Protein AF-A0A6C0J6X4-F1 (afdb_monomer_lite)

Radius of gyration: 19.69 Å; chains: 1; bounding box: 44×36×67 Å

Foldseek 3Di:
DPDDFQWDDLDPQWIATNLFIWGQDPVRDTDTDFLVCCQVRCVVVAWHADDPVVQVQLDDPVDPFGKTWGQQDDQQQQVVSQVLVQPDDSPDPPCPCRQDSLNLLLLLLVLQDPVCVVVVLVVQQVCVVVVNHQAPDDSVPDDDSVVVSVQSSDDGRRHHDDLSSQVSSCVSPVAAEKEWAAEPPVPDPPRTDTDDHPDADDQAHWYFYWYDYPVGHIIGMFGDPGGDTNGTHHSVSGRPVRRD

Secondary structure (DSSP, 8-state):
--PPPPEEESSSSEEEETTEEEEE-TTS-EEE--TTTHHHHHGGGTEEEPPHHHHHHH-BTTB-SPEEEE----TT-HHHHHHHHHH--TT-TTGGGPPPHHHHHHHHHTT--TTTHHHHHHHHHHHHHHT---SSS-GGG--SHHHHHHHHH--GGGS---HHHHHHHHHHHTEEEEEEEE---TT-TT-EEEPP-SSPPPTTSEEEEEEEETTTEEEEEEEE-SSSEE--B-TTTS-GGG--

Structure (mmCIF, N/CA/C/O backbone):
data_AF-A0A6C0J6X4-F1
#
_entry.id   AF-A0A6C0J6X4-F1
#
loop_
_atom_site.group_PDB
_atom_site.id
_atom_site.type_symbol
_atom_site.label_atom_id
_atom_site.label_alt_id
_atom_site.label_comp_id
_atom_site.label_asym_id
_atom_site.label_entity_id
_atom_site.label_seq_id
_atom_site.pdbx_PDB_ins_code
_atom_site.Cartn_x
_atom_site.Cartn_y
_atom_site.Cartn_z
_atom_site.occupancy
_atom_site.B_iso_or_equiv
_atom_site.auth_seq_id
_atom_site.auth_comp_id
_atom_site.auth_asym_id
_atom_site.auth_atom_id
_atom_site.pdbx_PDB_model_num
ATOM 1 N N . MET A 1 1 ? -7.317 -1.094 -40.164 1.00 36.66 1 MET A N 1
ATOM 2 C CA . MET A 1 1 ? -7.503 -0.236 -38.980 1.00 36.66 1 MET A CA 1
ATOM 3 C C . MET A 1 1 ? -6.246 -0.414 -38.154 1.00 36.66 1 MET A C 1
ATOM 5 O O . MET A 1 1 ? -6.056 -1.490 -37.608 1.00 36.66 1 MET A O 1
ATOM 9 N N . LEU A 1 2 ? -5.315 0.535 -38.249 1.00 35.91 2 LEU A N 1
ATOM 10 C CA . LEU A 1 2 ? -4.118 0.548 -37.411 1.00 35.91 2 LEU A CA 1
ATOM 11 C C . LEU A 1 2 ? -4.610 0.949 -36.020 1.00 35.91 2 LEU A C 1
ATOM 13 O O . LEU A 1 2 ? -5.217 2.006 -35.888 1.00 35.91 2 LEU A O 1
ATOM 17 N N . THR A 1 3 ? -4.484 0.059 -35.043 1.00 46.69 3 THR A N 1
ATOM 18 C CA . THR A 1 3 ? -4.705 0.391 -33.634 1.00 46.69 3 THR A CA 1
ATOM 19 C C . THR A 1 3 ? -3.680 1.457 -33.272 1.00 46.69 3 THR A C 1
ATOM 21 O O . THR A 1 3 ? -2.490 1.204 -33.447 1.00 46.69 3 THR A O 1
ATOM 24 N N . GLU A 1 4 ? -4.120 2.648 -32.869 1.00 57.75 4 GLU A N 1
ATOM 25 C CA . GLU A 1 4 ? -3.216 3.652 -32.305 1.00 57.75 4 GLU A CA 1
ATOM 26 C C . GLU A 1 4 ? -2.469 3.006 -31.133 1.00 57.75 4 GLU A C 1
ATOM 28 O O . GLU A 1 4 ? -3.089 2.377 -30.273 1.00 57.75 4 GLU A O 1
ATOM 33 N N . ASP A 1 5 ? -1.136 3.071 -31.159 1.00 60.00 5 ASP A N 1
ATOM 34 C CA . ASP A 1 5 ? -0.307 2.575 -30.064 1.00 60.00 5 ASP A CA 1
ATOM 35 C C . ASP A 1 5 ? -0.703 3.329 -28.786 1.00 60.00 5 ASP A C 1
ATOM 37 O O . ASP A 1 5 ? -0.732 4.563 -28.779 1.00 60.00 5 ASP A O 1
ATOM 41 N N . SER A 1 6 ? -1.015 2.606 -27.706 1.00 71.38 6 SER A N 1
ATOM 42 C CA . SER A 1 6 ? -1.282 3.251 -26.422 1.00 71.38 6 SER A CA 1
ATOM 43 C C . SER A 1 6 ? 0.022 3.838 -25.886 1.00 71.38 6 SER A C 1
ATOM 45 O O . SER A 1 6 ? 1.054 3.157 -25.815 1.00 71.38 6 SER A O 1
ATOM 47 N N . TYR A 1 7 ? -0.023 5.126 -25.555 1.00 78.88 7 TYR A N 1
ATOM 48 C CA . TYR A 1 7 ? 1.138 5.913 -25.174 1.00 78.88 7 TYR A CA 1
ATOM 49 C C . TYR A 1 7 ? 0.827 6.755 -23.935 1.00 78.88 7 TYR A C 1
ATOM 51 O O . TYR A 1 7 ? -0.137 7.519 -23.935 1.00 78.88 7 TYR A O 1
ATOM 59 N N . PHE A 1 8 ? 1.653 6.635 -22.893 1.00 84.88 8 PHE A N 1
ATOM 60 C CA . PHE A 1 8 ? 1.463 7.334 -21.617 1.00 84.88 8 PHE A CA 1
ATOM 61 C C . PHE A 1 8 ? 2.802 7.808 -21.037 1.00 84.88 8 PHE A C 1
ATOM 63 O O . PHE A 1 8 ? 3.767 7.043 -21.017 1.00 84.88 8 PHE A O 1
ATOM 70 N N . TYR A 1 9 ? 2.869 9.049 -20.546 1.00 88.31 9 TYR A N 1
ATOM 71 C CA . TYR A 1 9 ? 4.033 9.571 -19.819 1.00 88.31 9 TYR A CA 1
ATOM 72 C C . TYR A 1 9 ? 3.876 9.306 -18.318 1.00 88.31 9 TYR A C 1
ATOM 74 O O . TYR A 1 9 ? 2.908 9.760 -17.717 1.00 88.31 9 TYR A O 1
ATOM 82 N N . LEU A 1 10 ? 4.845 8.619 -17.708 1.00 88.06 10 LEU A N 1
ATOM 83 C CA . LEU A 1 10 ? 4.974 8.539 -16.246 1.00 88.06 10 LEU A CA 1
ATOM 84 C C . LEU A 1 10 ? 5.735 9.751 -15.692 1.00 88.06 10 LEU A C 1
ATOM 86 O O . LEU A 1 10 ? 5.363 10.321 -14.673 1.00 88.06 10 LEU A O 1
ATOM 90 N N . THR A 1 11 ? 6.807 10.135 -16.383 1.00 90.12 11 THR A N 1
ATOM 91 C CA . THR A 1 11 ? 7.612 11.342 -16.144 1.00 90.12 11 THR A CA 1
ATOM 92 C C . THR A 1 11 ? 7.949 11.958 -17.506 1.00 90.12 11 THR A C 1
ATOM 94 O O . THR A 1 11 ? 7.674 11.329 -18.532 1.00 90.12 11 THR A O 1
ATOM 97 N N . PRO A 1 12 ? 8.582 13.143 -17.580 1.00 91.81 12 PRO A N 1
ATOM 98 C CA . PRO A 1 12 ? 9.061 13.677 -18.855 1.00 91.81 12 PRO A CA 1
ATOM 99 C C . PRO A 1 12 ? 9.977 12.715 -19.633 1.00 91.81 12 PRO A C 1
ATOM 101 O O . PRO A 1 12 ? 9.960 12.733 -20.864 1.00 91.81 12 PRO A O 1
ATOM 104 N N . ASN A 1 13 ? 10.729 11.849 -18.938 1.00 95.50 13 ASN A N 1
ATOM 105 C CA . ASN A 1 13 ? 11.670 10.920 -19.566 1.00 95.50 13 ASN A CA 1
ATOM 106 C C . ASN A 1 13 ? 11.209 9.458 -19.546 1.00 95.50 13 ASN A C 1
ATOM 108 O O . ASN A 1 13 ? 11.813 8.644 -20.238 1.00 95.50 13 ASN A O 1
ATOM 112 N N . ILE A 1 14 ? 10.173 9.084 -18.792 1.00 94.69 14 ILE A N 1
ATOM 113 C CA . ILE A 1 14 ? 9.700 7.696 -18.701 1.00 94.69 14 ILE A CA 1
ATOM 114 C C . ILE A 1 14 ? 8.324 7.570 -19.336 1.00 94.69 14 ILE A C 1
ATOM 116 O O . ILE A 1 14 ? 7.370 8.239 -18.944 1.00 94.69 14 ILE A O 1
ATOM 120 N N . ILE A 1 15 ? 8.215 6.647 -20.287 1.00 93.81 15 ILE A N 1
ATOM 121 C CA . ILE A 1 15 ? 7.018 6.459 -21.105 1.00 93.81 15 ILE A CA 1
ATOM 122 C C . ILE A 1 15 ? 6.626 4.988 -21.176 1.00 93.81 15 ILE A C 1
ATOM 124 O O . ILE A 1 15 ? 7.481 4.098 -21.159 1.00 93.81 15 ILE A O 1
ATOM 128 N N . ILE A 1 16 ? 5.331 4.735 -21.309 1.00 91.25 16 ILE A N 1
ATOM 129 C CA . ILE A 1 16 ? 4.763 3.420 -21.585 1.00 91.25 16 ILE A CA 1
ATOM 130 C C . ILE A 1 16 ? 4.310 3.410 -23.040 1.00 91.25 16 ILE A C 1
ATOM 132 O O . ILE A 1 16 ? 3.523 4.256 -23.452 1.00 91.25 16 ILE A O 1
ATOM 136 N N . ILE A 1 17 ? 4.810 2.439 -23.806 1.00 90.81 17 ILE A N 1
ATOM 137 C CA . ILE A 1 17 ? 4.396 2.183 -25.189 1.00 90.81 17 ILE A CA 1
ATOM 138 C C . ILE A 1 17 ? 3.945 0.730 -25.265 1.00 90.81 17 ILE A C 1
ATOM 140 O O . ILE A 1 17 ? 4.751 -0.178 -25.019 1.00 90.81 17 ILE A O 1
ATOM 144 N N . ASN A 1 18 ? 2.672 0.501 -25.599 1.00 88.00 18 ASN A N 1
ATOM 145 C CA . ASN A 1 18 ? 2.095 -0.842 -25.732 1.00 88.00 18 ASN A CA 1
ATOM 146 C C . ASN A 1 18 ? 2.401 -1.740 -24.510 1.00 88.00 18 ASN A C 1
ATOM 148 O O . ASN A 1 18 ? 2.887 -2.874 -24.636 1.00 88.00 18 ASN A O 1
ATOM 152 N N . GLY A 1 19 ? 2.201 -1.187 -23.308 1.00 87.75 19 GLY A N 1
ATOM 153 C CA . GLY A 1 19 ? 2.407 -1.877 -22.031 1.00 87.75 19 GLY A CA 1
ATOM 154 C C . GLY A 1 19 ? 3.868 -2.202 -21.695 1.00 87.75 19 GLY A C 1
ATOM 155 O O . GLY A 1 19 ? 4.125 -3.134 -20.935 1.00 87.75 19 GLY A O 1
ATOM 156 N N . SER A 1 20 ? 4.848 -1.514 -22.292 1.00 92.56 20 SER A N 1
ATOM 157 C CA . SER A 1 20 ? 6.276 -1.646 -21.957 1.00 92.56 20 SER A CA 1
ATOM 158 C C . SER A 1 20 ? 6.905 -0.289 -21.660 1.00 92.56 20 SER A C 1
ATOM 160 O O . SER A 1 20 ? 6.644 0.672 -22.376 1.00 92.56 20 SER A O 1
ATOM 162 N N . LEU A 1 21 ? 7.778 -0.234 -20.651 1.00 94.25 21 LEU A N 1
ATOM 163 C CA . LEU A 1 21 ? 8.482 0.990 -20.266 1.00 94.25 21 LEU A CA 1
ATOM 164 C C . LEU A 1 21 ? 9.694 1.305 -21.151 1.00 94.25 21 LEU A C 1
ATOM 166 O O . LEU A 1 21 ? 10.498 0.427 -21.492 1.00 94.25 21 LEU A O 1
ATOM 170 N N . PHE A 1 22 ? 9.858 2.589 -21.448 1.00 96.00 22 PHE A N 1
ATOM 171 C CA . PHE A 1 22 ? 11.006 3.163 -22.137 1.00 96.00 22 PHE A CA 1
ATOM 172 C C . PHE A 1 22 ? 11.468 4.434 -21.422 1.00 96.00 22 PHE A C 1
ATOM 174 O O . PHE A 1 22 ? 10.665 5.166 -20.855 1.00 96.00 22 PHE A O 1
ATOM 181 N N . HIS A 1 23 ? 12.770 4.694 -21.485 1.00 96.94 23 HIS A N 1
ATOM 182 C CA . HIS A 1 23 ? 13.386 5.947 -21.071 1.00 96.94 23 HIS A CA 1
ATOM 183 C C . HIS A 1 23 ? 13.772 6.761 -22.315 1.00 96.94 23 HIS A C 1
ATOM 185 O O . HIS A 1 23 ? 14.413 6.225 -23.223 1.00 96.94 23 HIS A O 1
ATOM 191 N N . ILE A 1 24 ? 13.455 8.051 -22.344 1.00 95.88 24 ILE A N 1
ATOM 192 C CA . ILE A 1 24 ? 13.880 9.024 -23.354 1.00 95.88 24 ILE A CA 1
ATOM 193 C C . ILE A 1 24 ? 15.152 9.700 -22.848 1.00 95.88 24 ILE A C 1
ATOM 195 O O . ILE A 1 24 ? 15.147 10.325 -21.798 1.00 95.88 24 ILE A O 1
ATOM 199 N N . ASN A 1 25 ? 16.274 9.512 -23.540 1.00 92.44 25 ASN A N 1
ATOM 200 C CA . ASN A 1 25 ? 17.517 10.193 -23.165 1.00 92.44 25 ASN A CA 1
ATOM 201 C C . ASN A 1 25 ? 17.595 11.622 -23.731 1.00 92.44 25 ASN A C 1
ATOM 203 O O . ASN A 1 25 ? 16.776 12.007 -24.559 1.00 92.44 25 ASN A O 1
ATOM 207 N N . ASP A 1 26 ? 18.649 12.357 -23.374 1.00 90.25 26 ASP A N 1
ATOM 208 C CA . ASP A 1 26 ? 18.890 13.742 -23.823 1.00 90.25 26 ASP A CA 1
ATOM 209 C C . ASP A 1 26 ? 18.932 13.930 -25.353 1.00 90.25 26 ASP A C 1
ATOM 211 O O . ASP A 1 26 ? 18.797 15.043 -25.847 1.00 90.25 26 ASP A O 1
ATOM 215 N N . ASN A 1 27 ? 19.132 12.849 -26.117 1.00 92.69 27 ASN A N 1
ATOM 216 C CA . ASN A 1 27 ? 19.121 12.859 -27.584 1.00 92.69 27 ASN A CA 1
ATOM 217 C C . ASN A 1 27 ? 17.774 12.378 -28.162 1.00 92.69 27 ASN A C 1
ATOM 219 O O . ASN A 1 27 ? 17.741 11.890 -29.292 1.00 92.69 27 ASN A O 1
ATOM 223 N N . GLU A 1 28 ? 16.701 12.405 -27.365 1.00 89.88 28 GLU A N 1
ATOM 224 C CA . GLU A 1 28 ? 15.346 11.936 -27.699 1.00 89.88 28 GLU A CA 1
ATOM 225 C C . GLU A 1 28 ? 15.266 10.451 -28.104 1.00 89.88 28 GLU A C 1
ATOM 227 O O . GLU A 1 28 ? 14.278 9.973 -28.667 1.00 89.88 28 GLU A O 1
ATOM 232 N N . LYS A 1 29 ? 16.306 9.664 -27.802 1.00 93.81 29 LYS A N 1
ATOM 233 C CA . LYS A 1 29 ? 16.337 8.239 -28.125 1.00 93.81 29 LYS A CA 1
ATOM 234 C C . LYS A 1 29 ? 15.617 7.440 -27.048 1.00 93.81 29 LYS A C 1
ATOM 236 O O . LYS A 1 29 ? 15.975 7.495 -25.873 1.00 93.81 29 LYS A O 1
ATOM 241 N N . GLN A 1 30 ? 14.695 6.592 -27.493 1.00 95.44 30 GLN A N 1
ATOM 242 C CA . GLN A 1 30 ? 14.000 5.626 -26.649 1.00 95.44 30 GLN A CA 1
ATOM 243 C C . GLN A 1 30 ? 14.909 4.437 -26.299 1.00 95.44 30 GLN A C 1
ATOM 245 O O . GLN A 1 30 ? 15.445 3.742 -27.170 1.00 95.44 30 GLN A O 1
ATOM 250 N N . ILE A 1 31 ? 15.065 4.182 -25.003 1.00 96.62 31 ILE A N 1
ATOM 251 C CA . ILE A 1 31 ? 15.790 3.046 -24.437 1.00 96.62 31 ILE A CA 1
ATOM 252 C C . ILE A 1 31 ? 14.775 2.162 -23.724 1.00 96.62 31 ILE A C 1
ATOM 254 O O . ILE A 1 31 ? 14.173 2.578 -22.740 1.00 96.62 31 ILE A O 1
ATOM 258 N N . LYS A 1 32 ? 14.600 0.924 -24.191 1.00 96.81 32 LYS A N 1
ATOM 259 C CA . LYS A 1 32 ? 13.699 -0.021 -23.526 1.00 96.81 32 LYS A CA 1
ATOM 260 C C . LYS A 1 32 ? 14.195 -0.338 -22.114 1.00 96.81 32 LYS A C 1
ATOM 262 O O . LYS A 1 32 ? 15.360 -0.714 -21.925 1.00 96.81 32 LYS A O 1
ATOM 267 N N . ILE A 1 33 ? 13.291 -0.237 -21.145 1.00 96.50 33 ILE A N 1
ATOM 268 C CA . ILE A 1 33 ? 13.540 -0.651 -19.770 1.00 96.50 33 ILE A CA 1
ATOM 269 C C . ILE A 1 33 ? 13.338 -2.172 -19.672 1.00 96.50 33 ILE A C 1
ATOM 271 O O . ILE A 1 33 ? 12.405 -2.753 -20.222 1.00 96.50 33 ILE A O 1
ATOM 275 N N . THR A 1 34 ? 14.286 -2.839 -19.027 1.00 95.44 34 THR A N 1
ATOM 276 C CA . THR A 1 34 ? 14.456 -4.293 -18.957 1.00 95.44 34 THR A CA 1
ATOM 277 C C . THR A 1 34 ? 14.816 -4.706 -17.532 1.00 95.44 34 THR A C 1
ATOM 279 O O . THR A 1 34 ? 15.195 -3.879 -16.707 1.00 95.44 34 THR A O 1
ATOM 282 N N . LEU A 1 35 ? 14.788 -6.012 -17.256 1.00 93.38 35 LEU A N 1
ATOM 283 C CA . LEU A 1 35 ? 15.180 -6.574 -15.956 1.00 93.38 35 LEU A CA 1
ATOM 284 C C . LEU A 1 35 ? 16.584 -6.149 -15.485 1.00 93.38 35 LEU A C 1
ATOM 286 O O . LEU A 1 35 ? 16.820 -6.105 -14.285 1.00 93.38 35 LEU A O 1
ATOM 290 N N . ASN A 1 36 ? 17.495 -5.812 -16.403 1.00 93.12 36 ASN A N 1
ATOM 291 C CA . ASN A 1 36 ? 18.886 -5.485 -16.072 1.00 93.12 36 ASN A CA 1
ATOM 292 C C . ASN A 1 36 ? 19.142 -3.987 -15.856 1.00 93.12 36 ASN A C 1
ATOM 294 O O . ASN A 1 36 ? 20.235 -3.621 -15.438 1.00 93.12 36 ASN A O 1
ATOM 298 N N . ASN A 1 37 ? 18.201 -3.113 -16.222 1.00 94.62 37 ASN A N 1
ATOM 299 C CA . ASN A 1 37 ? 18.421 -1.663 -16.195 1.00 94.62 37 ASN A CA 1
ATOM 300 C C . ASN A 1 37 ? 17.258 -0.867 -15.588 1.00 94.62 37 ASN A C 1
ATOM 302 O O . ASN A 1 37 ? 17.336 0.358 -15.572 1.00 94.62 37 ASN A O 1
ATOM 306 N N . TRP A 1 38 ? 16.201 -1.529 -15.101 1.00 95.31 38 TRP A N 1
ATOM 307 C CA . TRP A 1 38 ? 15.036 -0.841 -14.544 1.00 95.31 38 TRP A CA 1
ATOM 308 C C . TRP A 1 38 ? 15.403 0.063 -13.375 1.00 95.31 38 TRP A C 1
ATOM 310 O O . TRP A 1 38 ? 14.962 1.200 -13.370 1.00 95.31 38 TRP A O 1
ATOM 320 N N . GLN A 1 39 ? 16.278 -0.379 -12.470 1.00 93.38 39 GLN A N 1
ATOM 321 C CA . GLN A 1 39 ? 16.703 0.411 -11.308 1.00 93.38 39 GLN A CA 1
ATOM 322 C C . GLN A 1 39 ? 17.301 1.752 -11.730 1.00 93.38 39 GLN A C 1
ATOM 324 O O . GLN A 1 39 ? 16.908 2.796 -11.232 1.00 93.38 39 GLN A O 1
ATOM 329 N N . LYS A 1 40 ? 18.194 1.729 -12.728 1.00 94.44 40 LYS A N 1
ATOM 330 C CA . LYS A 1 40 ? 18.848 2.935 -13.244 1.00 94.44 40 LYS A CA 1
ATOM 331 C C . LYS A 1 40 ? 17.841 3.983 -13.719 1.00 94.44 40 LYS A C 1
ATOM 333 O O . LYS A 1 40 ? 18.075 5.167 -13.526 1.00 94.44 40 LYS A O 1
ATOM 338 N N . TYR A 1 41 ? 16.794 3.553 -14.419 1.00 96.00 41 TYR A N 1
ATOM 339 C CA . TYR A 1 41 ? 15.881 4.473 -15.094 1.00 96.00 41 TYR A CA 1
ATOM 340 C C . TYR A 1 41 ? 14.640 4.791 -14.263 1.00 96.00 41 TYR A C 1
ATOM 342 O O . TYR A 1 41 ? 14.208 5.931 -14.250 1.00 96.00 41 TYR A O 1
ATOM 350 N N . LEU A 1 42 ? 14.086 3.817 -13.539 1.00 95.62 42 LEU A N 1
ATOM 351 C CA . LEU A 1 42 ? 12.899 4.006 -12.704 1.00 95.62 42 LEU A CA 1
ATOM 352 C C . LEU A 1 42 ? 13.203 4.678 -11.362 1.00 95.62 42 LEU A C 1
ATOM 354 O O . LEU A 1 42 ? 12.265 5.086 -10.687 1.00 95.62 42 LEU A O 1
ATOM 358 N N . ASN A 1 43 ? 14.476 4.863 -11.005 1.00 94.56 43 ASN A N 1
ATOM 359 C CA . ASN A 1 43 ? 14.844 5.733 -9.892 1.00 94.56 43 ASN A CA 1
ATOM 360 C C . ASN A 1 43 ? 14.393 7.186 -10.103 1.00 94.56 43 ASN A C 1
ATOM 362 O O . ASN A 1 43 ? 14.005 7.831 -9.141 1.00 94.56 43 ASN A O 1
ATOM 366 N N . GLU A 1 44 ? 14.312 7.667 -11.351 1.00 93.06 44 GLU A N 1
ATOM 367 C CA . GLU A 1 44 ? 13.716 8.981 -11.648 1.00 93.06 44 GLU A CA 1
ATOM 368 C C . GLU A 1 44 ? 12.228 9.049 -11.255 1.00 93.06 44 GLU A C 1
ATOM 370 O O . GLU A 1 44 ? 11.748 10.099 -10.844 1.00 93.06 44 GLU A O 1
ATOM 375 N N . TYR A 1 45 ? 11.505 7.927 -11.339 1.00 93.12 45 TYR A N 1
ATOM 376 C CA . TYR A 1 45 ? 10.120 7.828 -10.866 1.00 93.12 45 TYR A CA 1
ATOM 377 C C . TYR A 1 45 ? 10.023 7.680 -9.335 1.00 93.12 45 TYR A C 1
ATOM 379 O O . TYR A 1 45 ? 8.933 7.778 -8.788 1.00 93.12 45 TYR A O 1
ATOM 387 N N . GLY A 1 46 ? 11.138 7.424 -8.643 1.00 94.44 46 GLY A N 1
ATOM 388 C CA . GLY A 1 46 ? 11.187 7.201 -7.194 1.00 94.44 46 GLY A CA 1
ATOM 389 C C . GLY A 1 46 ? 11.352 5.739 -6.769 1.00 94.44 46 GLY A C 1
ATOM 390 O O . GLY A 1 46 ? 11.271 5.442 -5.581 1.00 94.44 46 GLY A O 1
ATOM 391 N N . TRP A 1 47 ? 11.575 4.807 -7.705 1.00 96.12 47 TRP A N 1
ATOM 392 C CA . TRP A 1 47 ? 11.866 3.420 -7.335 1.00 96.12 47 TRP A CA 1
ATOM 393 C C . TRP A 1 47 ? 13.312 3.242 -6.859 1.00 96.12 47 TRP A C 1
ATOM 395 O O . TRP A 1 47 ? 14.264 3.628 -7.542 1.00 96.12 47 TRP A O 1
ATOM 405 N N . GLU A 1 48 ? 13.486 2.548 -5.743 1.00 94.94 48 GLU A N 1
ATOM 406 C CA . GLU A 1 48 ? 14.785 2.245 -5.141 1.00 94.94 48 GLU A CA 1
ATOM 407 C C . GLU A 1 48 ? 14.938 0.747 -4.846 1.00 94.94 48 GLU A C 1
ATOM 409 O O . GLU A 1 48 ? 13.977 -0.028 -4.905 1.00 94.94 48 GLU A O 1
ATOM 414 N N . ASP A 1 49 ? 16.171 0.318 -4.569 1.00 91.81 49 ASP A N 1
ATOM 415 C CA . ASP A 1 49 ? 16.436 -1.035 -4.078 1.00 91.81 49 ASP A CA 1
ATOM 416 C C . ASP A 1 49 ? 15.840 -1.208 -2.675 1.00 91.81 49 ASP A C 1
ATOM 418 O O . ASP A 1 49 ? 15.994 -0.356 -1.804 1.00 91.81 49 ASP A O 1
ATOM 422 N N . ILE A 1 50 ? 15.190 -2.347 -2.447 1.00 92.44 50 ILE A N 1
ATOM 423 C CA . ILE A 1 50 ? 14.802 -2.765 -1.099 1.00 92.44 50 ILE A CA 1
ATOM 424 C C . ILE A 1 50 ? 16.008 -3.377 -0.369 1.00 92.44 50 ILE A C 1
ATOM 426 O O . ILE A 1 50 ? 16.906 -3.929 -1.009 1.00 92.44 50 ILE A O 1
ATOM 430 N N . ASP A 1 51 ? 16.004 -3.339 0.967 1.00 91.12 51 ASP A N 1
ATOM 431 C CA . ASP A 1 51 ? 17.027 -3.994 1.792 1.00 91.12 51 ASP A CA 1
ATOM 432 C C . ASP A 1 51 ? 17.247 -5.468 1.398 1.00 91.12 51 ASP A C 1
ATOM 434 O O . ASP A 1 51 ? 16.296 -6.217 1.144 1.00 91.12 51 ASP A O 1
ATOM 438 N N . GLU A 1 52 ? 18.510 -5.903 1.391 1.00 89.56 52 GLU A N 1
ATOM 439 C CA . GLU A 1 52 ? 18.932 -7.248 0.978 1.00 89.56 52 GLU A CA 1
ATOM 440 C C . GLU A 1 52 ? 18.211 -8.352 1.780 1.00 89.56 52 GLU A C 1
ATOM 442 O O . GLU A 1 52 ? 17.843 -9.396 1.235 1.00 89.56 52 GLU A O 1
ATOM 447 N N . THR A 1 53 ? 17.934 -8.123 3.065 1.00 90.06 53 THR A N 1
ATOM 448 C CA . THR A 1 53 ? 17.216 -9.067 3.932 1.00 90.06 53 THR A CA 1
ATOM 449 C C . THR A 1 53 ? 15.777 -9.256 3.468 1.00 90.06 53 THR A C 1
ATOM 451 O O . THR A 1 53 ? 15.286 -10.390 3.394 1.00 90.06 53 THR A O 1
ATOM 454 N N . TRP A 1 54 ? 15.089 -8.165 3.126 1.00 92.00 54 TRP A N 1
ATOM 455 C CA . TRP A 1 54 ? 13.747 -8.245 2.557 1.00 92.00 54 TRP A CA 1
ATOM 456 C C . TRP A 1 54 ? 13.766 -8.827 1.153 1.00 92.00 54 TRP A C 1
ATOM 458 O O . TRP A 1 54 ? 12.944 -9.695 0.848 1.00 92.00 54 TRP A O 1
ATOM 468 N N . GLN A 1 55 ? 14.745 -8.439 0.339 1.00 92.44 55 GLN A N 1
ATOM 469 C CA . GLN A 1 55 ? 14.962 -8.988 -0.992 1.00 92.44 55 GLN A CA 1
ATOM 470 C C . GLN A 1 55 ? 15.076 -10.519 -0.942 1.00 92.44 55 GLN A C 1
ATOM 472 O O . GLN A 1 55 ? 14.397 -11.205 -1.705 1.00 92.44 55 GLN A O 1
ATOM 477 N N . LEU A 1 56 ? 15.854 -11.077 -0.008 1.00 89.62 56 LEU A N 1
ATOM 478 C CA . LEU A 1 56 ? 16.006 -12.525 0.173 1.00 89.62 56 LEU A CA 1
ATOM 479 C C . LEU A 1 56 ? 14.714 -13.227 0.613 1.00 89.62 56 LEU A C 1
ATOM 481 O O . LEU A 1 56 ? 14.476 -14.358 0.194 1.00 89.62 56 LEU A O 1
ATOM 485 N N . LYS A 1 57 ? 13.876 -12.583 1.437 1.00 89.81 57 LYS A N 1
ATOM 486 C CA . LYS A 1 57 ? 12.581 -13.143 1.874 1.00 89.81 57 LYS A CA 1
ATOM 487 C C . LYS A 1 57 ? 11.510 -13.066 0.778 1.00 89.81 57 LYS A C 1
ATOM 489 O O . LYS A 1 57 ? 10.663 -13.956 0.690 1.00 89.81 57 LYS A O 1
ATOM 494 N N . LEU A 1 58 ? 11.530 -12.005 -0.033 1.00 90.94 58 LEU A N 1
ATOM 495 C CA . LEU A 1 58 ? 10.600 -11.767 -1.144 1.00 90.94 58 LEU A CA 1
ATOM 496 C C . LEU A 1 58 ? 10.918 -12.623 -2.375 1.00 90.94 58 LEU A C 1
ATOM 498 O O . LEU A 1 58 ? 10.011 -13.008 -3.122 1.00 90.94 58 LEU A O 1
ATOM 502 N N . LEU A 1 59 ? 12.197 -12.935 -2.588 1.00 87.88 59 LEU A N 1
ATOM 503 C CA . LEU A 1 59 ? 12.618 -13.928 -3.566 1.00 87.88 59 LEU A CA 1
ATOM 504 C C . LEU A 1 59 ? 12.212 -15.325 -3.076 1.00 87.88 59 LEU A C 1
ATOM 506 O O . LEU A 1 59 ? 12.571 -15.769 -1.992 1.00 87.88 59 LEU A O 1
ATOM 510 N N . ASP A 1 60 ? 11.484 -16.055 -3.912 1.00 72.56 60 ASP A N 1
ATOM 511 C CA . ASP A 1 60 ? 11.218 -17.484 -3.727 1.00 72.56 60 ASP A CA 1
ATOM 512 C C . ASP A 1 60 ? 11.591 -18.191 -5.036 1.00 72.56 60 ASP A C 1
ATOM 514 O O . ASP A 1 60 ? 11.720 -17.579 -6.096 1.00 72.56 60 ASP A O 1
ATOM 518 N N . SER A 1 61 ? 11.702 -19.511 -4.991 1.00 62.72 61 SER A N 1
ATOM 519 C CA . SER A 1 61 ? 11.857 -20.433 -6.119 1.00 62.72 61 SER A CA 1
ATOM 520 C C . SER A 1 61 ? 11.027 -20.092 -7.369 1.00 62.72 61 SER A C 1
ATOM 522 O O . SER A 1 61 ? 11.433 -20.447 -8.477 1.00 62.72 61 SER A O 1
ATOM 524 N N . LYS A 1 62 ? 9.888 -19.402 -7.212 1.00 65.56 62 LYS A N 1
ATOM 525 C CA . LYS A 1 62 ? 8.983 -18.994 -8.298 1.00 65.56 62 LYS A CA 1
ATOM 526 C C . LYS A 1 62 ? 9.206 -17.579 -8.838 1.00 65.56 62 LYS A C 1
ATOM 528 O O . LYS A 1 62 ? 8.885 -17.356 -10.002 1.00 65.56 62 LYS A O 1
ATOM 533 N N . ASN A 1 63 ? 9.722 -16.642 -8.040 1.00 68.69 63 ASN A N 1
ATOM 534 C CA . ASN A 1 63 ? 9.952 -15.260 -8.467 1.00 68.69 63 ASN A CA 1
ATOM 535 C C . ASN A 1 63 ? 11.423 -14.891 -8.269 1.00 68.69 63 ASN A C 1
ATOM 537 O O . ASN A 1 63 ? 11.902 -14.789 -7.144 1.00 68.69 63 ASN A O 1
ATOM 541 N N . LYS A 1 64 ? 12.121 -14.700 -9.391 1.00 77.62 64 LYS A N 1
ATOM 542 C CA . LYS A 1 64 ? 13.538 -14.318 -9.429 1.00 77.62 64 LYS A CA 1
ATOM 543 C C . LYS A 1 64 ? 13.746 -12.836 -9.734 1.00 77.62 64 LYS A C 1
ATOM 545 O O . LYS A 1 64 ? 14.890 -12.403 -9.843 1.00 77.62 64 LYS A O 1
ATOM 550 N N . ASN A 1 65 ? 12.668 -12.079 -9.930 1.00 85.12 65 ASN A N 1
ATOM 551 C CA . ASN A 1 65 ? 12.775 -10.659 -10.216 1.00 85.12 65 ASN A CA 1
ATOM 552 C C . ASN A 1 65 ? 13.110 -9.915 -8.927 1.00 85.12 65 ASN A C 1
ATOM 554 O O . ASN A 1 65 ? 12.527 -10.188 -7.876 1.00 85.12 65 ASN A O 1
ATOM 558 N N . ARG A 1 66 ? 14.056 -8.978 -9.021 1.00 88.94 66 ARG A N 1
ATOM 559 C CA . ARG A 1 66 ? 14.391 -8.099 -7.902 1.00 88.94 66 ARG A CA 1
ATOM 560 C C . ARG A 1 66 ? 13.203 -7.195 -7.584 1.00 88.94 66 ARG A C 1
ATOM 562 O O . ARG A 1 66 ? 12.504 -6.754 -8.500 1.00 88.94 66 ARG A O 1
ATOM 569 N N . TYR A 1 67 ? 12.986 -6.975 -6.296 1.00 94.44 67 TYR A N 1
ATOM 570 C CA . TYR A 1 67 ? 11.959 -6.078 -5.800 1.00 94.44 67 TYR A CA 1
ATOM 571 C C . TYR A 1 67 ? 12.575 -4.692 -5.608 1.00 94.44 67 TYR A C 1
ATOM 573 O O . TYR A 1 67 ? 13.795 -4.544 -5.530 1.00 94.44 67 TYR A O 1
ATOM 581 N N . GLY A 1 68 ? 11.719 -3.686 -5.575 1.00 95.62 68 GLY A N 1
ATOM 582 C CA . GLY A 1 68 ? 12.060 -2.332 -5.188 1.00 95.62 68 GLY A CA 1
ATOM 583 C C . GLY A 1 68 ? 11.010 -1.765 -4.247 1.00 95.62 68 GLY A C 1
ATOM 584 O O . GLY A 1 68 ? 9.934 -2.352 -4.074 1.00 95.62 68 GLY A O 1
ATOM 585 N N . ILE A 1 69 ? 11.349 -0.622 -3.672 1.00 96.44 69 ILE A N 1
ATOM 586 C CA . ILE A 1 69 ? 10.454 0.231 -2.892 1.00 96.44 69 ILE A CA 1
ATOM 587 C C . ILE A 1 69 ? 10.188 1.517 -3.670 1.00 96.44 69 ILE A C 1
ATOM 589 O O . ILE A 1 69 ? 11.062 1.981 -4.400 1.00 96.44 69 ILE A O 1
ATOM 593 N N . LEU A 1 70 ? 8.984 2.061 -3.550 1.00 96.25 70 LEU A N 1
ATOM 594 C CA . LEU A 1 70 ? 8.587 3.325 -4.156 1.00 96.25 70 LEU A CA 1
ATOM 595 C C . LEU A 1 70 ? 8.125 4.288 -3.073 1.00 96.25 70 LEU A C 1
ATOM 597 O O . LEU A 1 70 ? 7.190 3.994 -2.320 1.00 96.25 70 LEU A O 1
ATOM 601 N N . GLU A 1 71 ? 8.756 5.454 -3.061 1.00 92.62 71 GLU A N 1
ATOM 602 C CA . GLU A 1 71 ? 8.325 6.598 -2.275 1.00 92.62 71 GLU A CA 1
ATOM 603 C C . GLU A 1 71 ? 7.083 7.225 -2.916 1.00 92.62 71 GLU A C 1
ATOM 605 O O . GLU A 1 71 ? 7.149 7.755 -4.024 1.00 92.62 71 GLU A O 1
ATOM 610 N N . CYS A 1 72 ? 5.934 7.122 -2.244 1.00 90.06 72 CYS A N 1
ATOM 611 C CA . CYS A 1 72 ? 4.650 7.555 -2.808 1.00 90.06 72 CYS A CA 1
ATOM 612 C C . CYS A 1 72 ? 4.199 8.935 -2.299 1.00 90.06 72 CYS A C 1
ATOM 614 O O . CYS A 1 72 ? 3.155 9.420 -2.727 1.00 90.06 72 CYS A O 1
ATOM 616 N N . GLY A 1 73 ? 4.971 9.574 -1.414 1.00 85.44 73 GLY A N 1
ATOM 617 C CA . GLY A 1 73 ? 4.630 10.851 -0.787 1.00 85.44 73 GLY A CA 1
ATOM 618 C C . GLY A 1 73 ? 4.582 10.751 0.738 1.00 85.44 73 GLY A C 1
ATOM 619 O O . GLY A 1 73 ? 4.580 9.660 1.302 1.00 85.44 73 GLY A O 1
ATOM 620 N N . GLY A 1 74 ? 4.533 11.906 1.405 1.00 82.06 74 GLY A N 1
ATOM 621 C CA . GLY A 1 74 ? 4.595 12.022 2.865 1.00 82.06 74 GLY A CA 1
ATOM 622 C C . GLY A 1 74 ? 3.410 12.780 3.464 1.00 82.06 74 GLY A C 1
ATOM 623 O O . GLY A 1 74 ? 2.300 12.711 2.946 1.00 82.06 74 GLY A O 1
ATOM 624 N N . GLU A 1 75 ? 3.674 13.503 4.557 1.00 84.25 75 GLU A N 1
ATOM 625 C CA . GLU A 1 75 ? 2.719 14.420 5.208 1.00 84.25 75 GLU A CA 1
ATOM 626 C C . GLU A 1 75 ? 1.479 13.710 5.783 1.00 84.25 75 GLU A C 1
ATOM 628 O O . GLU A 1 75 ? 0.362 14.184 5.647 1.00 84.25 75 GLU A O 1
ATOM 633 N N . GLY A 1 76 ? 1.650 12.530 6.387 1.00 85.25 76 GLY A N 1
ATOM 634 C CA . GLY A 1 76 ? 0.557 11.786 7.036 1.00 85.25 76 GLY A CA 1
ATOM 635 C C . GLY A 1 76 ? -0.350 10.980 6.092 1.00 85.25 76 GLY A C 1
ATOM 636 O O . GLY A 1 76 ? -1.160 10.174 6.553 1.00 85.25 76 GLY A O 1
ATOM 637 N N . ASP A 1 77 ? -0.177 11.118 4.773 1.00 92.69 77 ASP A N 1
ATOM 638 C CA . ASP A 1 77 ? -0.973 10.430 3.744 1.00 92.69 77 ASP A CA 1
ATOM 639 C C . ASP A 1 77 ? -0.248 9.252 3.062 1.00 92.69 77 ASP A C 1
ATOM 641 O O . ASP A 1 77 ? -0.815 8.599 2.180 1.00 92.69 77 ASP A O 1
ATOM 645 N N . CYS A 1 78 ? 0.982 8.928 3.476 1.00 94.38 78 CYS A N 1
ATOM 646 C CA . CYS A 1 78 ? 1.851 7.937 2.820 1.00 94.38 78 CYS A CA 1
ATOM 647 C C . CYS A 1 78 ? 1.187 6.561 2.610 1.00 94.38 78 CYS A C 1
ATOM 649 O O . CYS A 1 78 ? 1.329 5.967 1.537 1.00 94.38 78 CYS A O 1
ATOM 651 N N . LEU A 1 79 ? 0.387 6.079 3.573 1.00 95.69 79 LEU A N 1
ATOM 652 C CA . LEU A 1 79 ? -0.396 4.843 3.424 1.00 95.69 79 LEU A CA 1
ATOM 653 C C . LEU A 1 79 ? -1.363 4.929 2.234 1.00 95.69 79 LEU A C 1
ATOM 655 O O . LEU A 1 79 ? -1.402 4.029 1.395 1.00 95.69 79 LEU A O 1
ATOM 659 N N . PHE A 1 80 ? -2.142 6.008 2.152 1.00 95.56 80 PHE A N 1
ATOM 660 C CA . PHE A 1 80 ? -3.153 6.199 1.114 1.00 95.56 80 PHE A CA 1
ATOM 661 C C . PHE A 1 80 ? -2.506 6.349 -0.260 1.00 95.56 80 PHE A C 1
ATOM 663 O O . PHE A 1 80 ? -2.952 5.703 -1.211 1.00 95.56 80 PHE A O 1
ATOM 670 N N . PHE A 1 81 ? -1.412 7.109 -0.353 1.00 95.06 81 PHE A N 1
ATOM 671 C CA . PHE A 1 81 ? -0.648 7.227 -1.592 1.00 95.06 81 PHE A CA 1
ATOM 672 C C . PHE A 1 81 ? -0.108 5.878 -2.072 1.00 95.06 81 PHE A C 1
ATOM 674 O O . PHE A 1 81 ? -0.256 5.561 -3.252 1.00 95.06 81 PHE A O 1
ATOM 681 N N . CYS A 1 82 ? 0.434 5.042 -1.179 1.00 96.44 82 CYS A N 1
ATOM 682 C CA . CYS A 1 82 ? 0.901 3.704 -1.550 1.00 96.44 82 CYS A CA 1
ATOM 683 C C . CYS A 1 82 ? -0.225 2.828 -2.118 1.00 96.44 82 CYS A C 1
ATOM 685 O O . CYS A 1 82 ? -0.016 2.108 -3.095 1.00 96.44 82 CYS A O 1
ATOM 687 N N . ILE A 1 83 ? -1.422 2.876 -1.523 1.00 96.56 83 ILE A N 1
ATOM 688 C CA . ILE A 1 83 ? -2.572 2.099 -2.003 1.00 96.56 83 ILE A CA 1
ATOM 689 C C . ILE A 1 83 ? -3.069 2.618 -3.354 1.00 96.56 83 ILE A C 1
ATOM 691 O O . ILE A 1 83 ? -3.304 1.814 -4.257 1.00 96.56 83 ILE A O 1
ATOM 695 N N . ILE A 1 84 ? -3.186 3.938 -3.518 1.00 94.06 84 ILE A N 1
ATOM 696 C CA . ILE A 1 84 ? -3.564 4.562 -4.793 1.00 94.06 84 ILE A CA 1
ATOM 697 C C . ILE A 1 84 ? -2.576 4.151 -5.883 1.00 94.06 84 ILE A C 1
ATOM 699 O O . ILE A 1 84 ? -2.982 3.625 -6.918 1.00 94.06 84 ILE A O 1
ATOM 703 N N . GLU A 1 85 ? -1.280 4.315 -5.626 1.00 93.62 85 GLU A N 1
ATOM 704 C CA . GLU A 1 85 ? -0.212 3.982 -6.565 1.00 93.62 85 GLU A CA 1
ATOM 705 C C . GLU A 1 85 ? -0.209 2.492 -6.932 1.00 93.62 85 GLU A C 1
ATOM 707 O O . GLU A 1 85 ? -0.051 2.132 -8.099 1.00 93.62 85 GLU A O 1
ATOM 712 N N . ALA A 1 86 ? -0.462 1.605 -5.966 1.00 95.19 86 ALA A N 1
ATOM 713 C CA . ALA A 1 86 ? -0.557 0.173 -6.222 1.00 95.19 86 ALA A CA 1
ATOM 714 C C . ALA A 1 86 ? -1.739 -0.203 -7.129 1.00 95.19 86 ALA A C 1
ATOM 716 O O . ALA A 1 86 ? -1.649 -1.176 -7.886 1.00 95.19 86 ALA A O 1
ATOM 717 N N . LEU A 1 87 ? -2.849 0.532 -7.034 1.00 91.12 87 LEU A N 1
ATOM 718 C CA . LEU A 1 87 ? -4.078 0.244 -7.767 1.00 91.12 87 LEU A CA 1
ATOM 719 C C . LEU A 1 87 ? -4.142 0.900 -9.146 1.00 91.12 87 LEU A C 1
ATOM 721 O O . LEU A 1 87 ? -4.916 0.409 -9.968 1.00 91.12 87 LEU A O 1
ATOM 725 N N . LYS A 1 88 ? -3.311 1.912 -9.431 1.00 86.69 88 LYS A N 1
ATOM 726 C CA . LYS A 1 88 ? -3.217 2.541 -10.758 1.00 86.69 88 LYS A CA 1
ATOM 727 C C . LYS A 1 88 ? -3.094 1.489 -11.869 1.00 86.69 88 LYS A C 1
ATOM 729 O O . LYS A 1 88 ? -2.283 0.562 -11.795 1.00 86.69 88 LYS A O 1
ATOM 734 N N . GLU A 1 89 ? -3.910 1.641 -12.908 1.00 76.69 89 GLU A N 1
ATOM 735 C CA . GLU A 1 89 ? -3.847 0.846 -14.138 1.00 76.69 89 GLU A CA 1
ATOM 736 C C . GLU A 1 89 ? -3.355 1.747 -15.267 1.00 76.69 89 GLU A C 1
ATOM 738 O O . GLU A 1 89 ? -3.969 2.766 -15.536 1.00 76.69 89 GLU A O 1
ATOM 743 N N . PHE A 1 90 ? -2.262 1.403 -15.948 1.00 66.31 90 PHE A N 1
ATOM 744 C CA . PHE A 1 90 ? -1.676 2.264 -16.991 1.00 66.31 90 PHE A CA 1
ATOM 745 C C . PHE A 1 90 ? -2.193 1.978 -18.412 1.00 66.31 90 PHE A C 1
ATOM 747 O O . PHE A 1 90 ? -1.711 2.579 -19.370 1.00 66.31 90 PHE A O 1
ATOM 754 N N . ASP A 1 91 ? -3.144 1.052 -18.555 1.00 53.25 91 ASP A N 1
ATOM 755 C CA . ASP A 1 91 ? -3.631 0.561 -19.852 1.00 53.25 91 ASP A CA 1
ATOM 756 C C . ASP A 1 91 ? -4.938 1.235 -20.323 1.00 53.25 91 ASP A C 1
ATOM 758 O O . ASP A 1 91 ? -5.384 0.976 -21.442 1.00 53.25 91 ASP A O 1
ATOM 762 N N . GLU A 1 92 ? -5.545 2.122 -19.525 1.00 51.59 92 GLU A N 1
ATOM 763 C CA . GLU A 1 92 ? -6.793 2.809 -19.882 1.00 51.59 92 GLU A CA 1
ATOM 764 C C . GLU A 1 92 ? -6.527 4.289 -20.206 1.00 51.59 92 GLU A C 1
ATOM 766 O O . GLU A 1 92 ? -6.083 5.063 -19.359 1.00 51.59 92 GLU A O 1
ATOM 771 N N . LEU A 1 93 ? -6.807 4.685 -21.457 1.00 41.81 93 LEU A N 1
ATOM 772 C CA . LEU A 1 93 ? -6.687 6.062 -21.975 1.00 41.81 93 LEU A CA 1
ATOM 773 C C . LEU A 1 93 ? -7.536 7.102 -21.204 1.00 41.81 93 LEU A C 1
ATOM 775 O O . LEU A 1 93 ? -7.363 8.293 -21.437 1.00 41.81 93 LEU A O 1
ATOM 779 N N . ASP A 1 94 ? -8.405 6.662 -20.288 1.00 41.31 94 ASP A N 1
ATOM 780 C CA . ASP A 1 94 ? -9.351 7.467 -19.497 1.00 41.31 94 ASP A CA 1
ATOM 781 C C . ASP A 1 94 ? -8.904 7.696 -18.035 1.00 41.31 94 ASP A C 1
ATOM 783 O O . ASP A 1 94 ? -9.700 8.068 -17.173 1.00 41.31 94 ASP A O 1
ATOM 787 N N . ASN A 1 95 ? -7.615 7.522 -17.726 1.00 47.38 95 ASN A N 1
ATOM 788 C CA . ASN A 1 95 ? -7.056 7.708 -16.377 1.00 47.38 95 ASN A CA 1
ATOM 789 C C . ASN A 1 95 ? -7.105 9.156 -15.825 1.00 47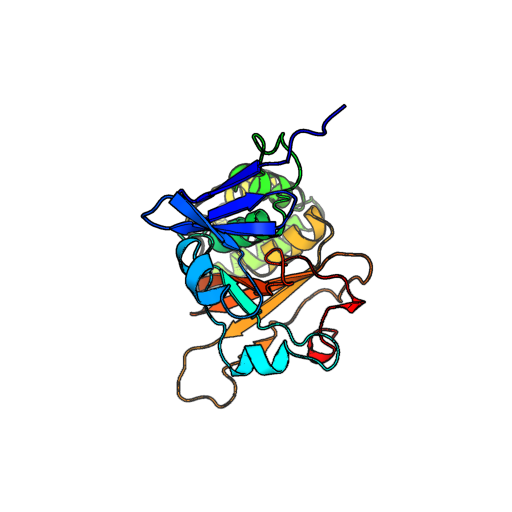.38 95 ASN A C 1
ATOM 791 O O . ASN A 1 95 ? -6.491 9.445 -14.798 1.00 47.38 95 ASN A O 1
ATOM 795 N N . GLU A 1 96 ? -7.842 10.071 -16.466 1.00 44.19 96 GLU A N 1
ATOM 796 C CA . GLU A 1 96 ? -8.096 11.432 -15.969 1.00 44.19 96 GLU A CA 1
ATOM 797 C C . GLU A 1 96 ? -8.874 11.459 -14.634 1.00 44.19 96 GLU A C 1
ATOM 799 O O . GLU A 1 96 ? -8.940 12.504 -13.992 1.00 44.19 96 GLU A O 1
ATOM 804 N N . LEU A 1 97 ? -9.418 10.323 -14.173 1.00 49.94 97 LEU A N 1
ATOM 805 C CA . LEU A 1 97 ? -10.172 10.187 -12.915 1.00 49.94 97 LEU A CA 1
ATOM 806 C C . LEU A 1 97 ? -9.495 9.258 -11.893 1.00 49.94 97 LEU A C 1
ATOM 808 O O . LEU A 1 97 ? -10.177 8.558 -11.141 1.00 49.94 97 LEU A O 1
ATOM 812 N N . GLY A 1 98 ? -8.158 9.216 -11.877 1.00 67.62 98 GLY A N 1
ATOM 813 C CA . GLY A 1 98 ? -7.408 8.468 -10.867 1.00 67.62 98 GLY A CA 1
ATOM 814 C C . GLY A 1 98 ? -7.902 8.776 -9.449 1.00 67.62 98 GLY A C 1
ATOM 815 O O . GLY A 1 98 ? -8.126 9.935 -9.108 1.00 67.62 98 GLY A O 1
ATOM 816 N N . MET A 1 99 ? -8.090 7.729 -8.641 1.00 83.94 99 MET A N 1
ATOM 817 C CA . MET A 1 99 ? -8.529 7.865 -7.253 1.00 83.94 99 MET A CA 1
ATOM 818 C C . MET A 1 99 ? -7.531 8.721 -6.473 1.00 83.94 99 MET A C 1
ATOM 820 O O . MET A 1 99 ? -6.352 8.372 -6.416 1.00 83.94 99 MET A O 1
ATOM 824 N N . ASP A 1 100 ? -7.990 9.814 -5.874 1.00 89.62 100 ASP A N 1
ATOM 825 C CA . ASP A 1 100 ? -7.158 10.646 -5.004 1.00 89.62 100 ASP A CA 1
ATOM 826 C C . ASP A 1 100 ? -7.280 10.237 -3.522 1.00 89.62 100 ASP A C 1
ATOM 828 O O . ASP A 1 100 ? -8.064 9.358 -3.140 1.00 89.62 100 ASP A O 1
ATOM 832 N N . VAL A 1 101 ? -6.446 10.847 -2.675 1.00 92.19 101 VAL A N 1
ATOM 833 C CA . VAL A 1 101 ? -6.396 10.553 -1.234 1.00 92.19 101 VAL A CA 1
ATOM 834 C C . VAL A 1 101 ? -7.715 10.887 -0.547 1.00 92.19 101 VAL A C 1
ATOM 836 O O . VAL A 1 101 ? -8.178 10.103 0.281 1.00 92.19 101 VAL A O 1
ATOM 839 N N . GLU A 1 102 ? -8.349 12.004 -0.905 1.00 92.38 102 GLU A N 1
ATOM 840 C CA . GLU A 1 102 ? -9.617 12.430 -0.310 1.00 92.38 102 GLU A CA 1
ATOM 841 C C . GLU A 1 102 ? -10.727 11.418 -0.624 1.00 92.38 102 GLU A C 1
ATOM 843 O O . GLU A 1 102 ? -11.462 10.980 0.268 1.00 92.38 102 GLU A O 1
ATOM 848 N N . GLN A 1 103 ? -10.804 10.970 -1.877 1.00 93.12 103 GLN A N 1
ATOM 849 C CA . GLN A 1 103 ? -11.732 9.942 -2.331 1.00 93.12 103 GLN A CA 1
ATOM 850 C C . GLN A 1 103 ? -11.495 8.618 -1.604 1.00 93.12 103 GLN A C 1
ATOM 852 O O . GLN A 1 103 ? -12.456 8.023 -1.103 1.00 93.12 103 GLN A O 1
ATOM 857 N N . LEU A 1 104 ? -10.240 8.167 -1.498 1.00 95.00 104 LEU A N 1
ATOM 858 C CA . LEU A 1 104 ? -9.923 6.920 -0.807 1.00 95.00 104 LEU A CA 1
ATOM 859 C C . LEU A 1 104 ? -10.258 7.007 0.689 1.00 95.00 104 LEU A C 1
ATOM 861 O O . LEU A 1 104 ? -10.945 6.126 1.212 1.00 95.00 104 LEU A O 1
ATOM 865 N N . ARG A 1 105 ? -9.854 8.084 1.371 1.00 95.50 105 ARG A N 1
ATOM 866 C CA . ARG A 1 105 ? -10.196 8.334 2.781 1.00 95.50 105 ARG A CA 1
ATOM 867 C C . ARG A 1 105 ? -11.707 8.368 2.991 1.00 95.50 105 ARG A C 1
ATOM 869 O O . ARG A 1 105 ? -12.215 7.775 3.945 1.00 95.50 105 ARG A O 1
ATOM 876 N N . ASN A 1 106 ? -12.451 8.983 2.075 1.00 95.81 106 ASN A N 1
ATOM 877 C CA . ASN A 1 106 ? -13.907 9.001 2.125 1.00 95.81 106 ASN A CA 1
ATOM 878 C C . ASN A 1 106 ? -14.509 7.592 1.995 1.00 95.81 106 ASN A C 1
ATOM 880 O O . ASN A 1 106 ? -15.345 7.221 2.820 1.00 95.81 106 ASN A O 1
ATOM 884 N N . ILE A 1 107 ? -14.056 6.774 1.042 1.00 95.69 107 ILE A N 1
ATOM 885 C CA . ILE A 1 107 ? -14.502 5.375 0.903 1.00 95.69 107 ILE A CA 1
ATOM 886 C C . ILE A 1 107 ? -14.207 4.571 2.181 1.00 95.69 107 ILE A C 1
ATOM 8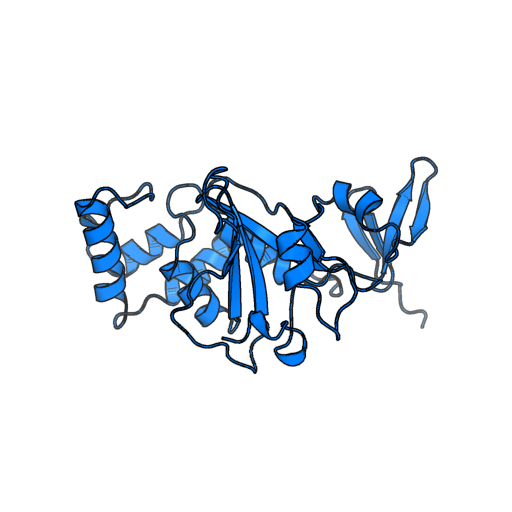88 O O . ILE A 1 107 ? -15.075 3.839 2.668 1.00 95.69 107 ILE A O 1
ATOM 892 N N . VAL A 1 108 ? -13.007 4.729 2.747 1.00 96.31 108 VAL A N 1
ATOM 893 C CA . VAL A 1 108 ? -12.577 4.049 3.980 1.00 96.31 108 VAL A CA 1
ATOM 894 C C . VAL A 1 108 ? -13.431 4.472 5.172 1.00 96.31 108 VAL A C 1
ATOM 896 O O . VAL A 1 108 ? -13.863 3.613 5.940 1.00 96.31 108 VAL A O 1
ATOM 899 N N . SER A 1 109 ? -13.755 5.762 5.297 1.00 97.19 109 SER A N 1
ATOM 900 C CA . SER A 1 109 ? -14.580 6.279 6.397 1.00 97.19 109 SER A CA 1
ATOM 901 C C . SER A 1 109 ? -15.941 5.571 6.493 1.00 97.19 109 SER A C 1
ATOM 903 O O . SER A 1 109 ? -16.415 5.256 7.585 1.00 97.19 109 SER A O 1
ATOM 905 N N . TYR A 1 110 ? -16.551 5.202 5.363 1.00 97.50 110 TYR A N 1
ATOM 906 C CA . TYR A 1 110 ? -17.829 4.483 5.351 1.00 97.50 110 TYR A CA 1
ATOM 907 C C . TYR A 1 110 ? -17.736 3.013 5.791 1.00 97.50 110 TYR A C 1
ATOM 909 O O . TYR A 1 110 ? -18.774 2.392 6.026 1.00 97.50 110 TYR A O 1
ATOM 917 N N . GLN A 1 111 ? -16.531 2.456 5.967 1.00 97.94 111 GLN A N 1
ATOM 918 C CA . GLN A 1 111 ? -16.343 1.151 6.616 1.00 97.94 111 GLN A CA 1
ATOM 919 C C . GLN A 1 111 ? -16.483 1.216 8.141 1.00 97.94 111 GLN A C 1
ATOM 921 O O . GLN A 1 111 ? -16.636 0.170 8.784 1.00 97.94 111 GLN A O 1
ATOM 926 N N . ILE A 1 112 ? -16.482 2.419 8.718 1.00 98.00 112 ILE A N 1
ATOM 927 C CA . ILE A 1 112 ? -16.981 2.636 10.072 1.00 98.00 112 ILE A CA 1
ATOM 928 C C . ILE A 1 112 ? -18.500 2.609 10.011 1.00 98.00 112 ILE A C 1
ATOM 930 O O . ILE A 1 112 ? -19.131 3.355 9.269 1.00 98.00 112 ILE A O 1
ATOM 934 N N . THR A 1 113 ? -19.083 1.729 10.801 1.00 98.06 113 THR A N 1
ATOM 935 C CA . THR A 1 113 ? -20.504 1.406 10.891 1.00 98.06 113 THR A CA 1
ATOM 936 C C . THR A 1 113 ? -20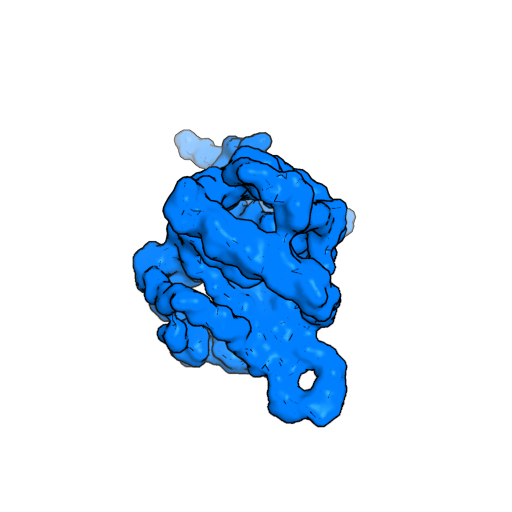.930 1.488 12.352 1.00 98.06 113 THR A C 1
ATOM 938 O O . THR A 1 113 ? -20.085 1.473 13.241 1.00 98.06 113 THR A O 1
ATOM 941 N N . GLU A 1 114 ? -22.233 1.512 12.619 1.00 97.81 114 GLU A N 1
ATOM 942 C CA . GLU A 1 114 ? -22.755 1.489 13.997 1.00 97.81 114 GLU A CA 1
ATOM 943 C C . GLU A 1 114 ? -22.245 0.284 14.811 1.00 97.81 114 GLU A C 1
ATOM 945 O O . GLU A 1 114 ? -22.144 0.354 16.031 1.00 97.81 114 GLU A O 1
ATOM 950 N N . GLU A 1 115 ? -21.898 -0.821 14.141 1.00 97.69 115 GLU A N 1
ATOM 951 C CA . GLU A 1 115 ? -21.414 -2.044 14.783 1.00 97.69 115 GLU A CA 1
ATOM 952 C C . GLU A 1 115 ? -19.975 -1.916 15.306 1.00 97.69 115 GLU A C 1
ATOM 954 O O . GLU A 1 115 ? -19.698 -2.296 16.441 1.00 97.69 115 GLU A O 1
ATOM 959 N N . ASN A 1 116 ? -19.051 -1.387 14.496 1.00 97.44 116 ASN A N 1
ATOM 960 C CA . ASN A 1 116 ? -17.629 -1.296 14.858 1.00 97.44 116 ASN A CA 1
ATOM 961 C C . ASN A 1 116 ? -17.227 0.068 15.441 1.00 97.44 116 ASN A C 1
ATOM 963 O O . ASN A 1 116 ? -16.193 0.147 16.102 1.00 97.44 116 ASN A O 1
ATOM 967 N N . TYR A 1 117 ? -18.039 1.114 15.250 1.00 98.25 117 TYR A N 1
ATOM 968 C CA . TYR A 1 117 ? -17.779 2.464 15.753 1.00 98.25 117 TYR A CA 1
ATOM 969 C C . TYR A 1 117 ? -17.418 2.507 17.249 1.00 98.25 117 TYR A C 1
ATOM 971 O O . TYR A 1 117 ? -16.387 3.101 17.565 1.00 98.25 117 TYR A O 1
ATOM 979 N N . PRO A 1 118 ? -18.170 1.862 18.170 1.00 98.12 118 PRO A N 1
ATOM 980 C CA . PRO A 1 118 ? -17.862 1.956 19.596 1.00 98.12 118 PRO A CA 1
ATOM 981 C C . PRO A 1 118 ? -16.478 1.406 19.947 1.00 98.12 118 PRO A C 1
ATOM 983 O O . PRO A 1 118 ? -15.774 1.997 20.755 1.00 98.12 118 PRO A O 1
ATOM 986 N N . ILE A 1 119 ? -16.076 0.296 19.321 1.00 97.56 119 ILE A N 1
ATOM 987 C CA . ILE A 1 119 ? -14.795 -0.367 19.599 1.00 97.56 119 ILE A CA 1
ATOM 988 C C . ILE A 1 119 ? -13.634 0.436 19.011 1.00 97.56 119 ILE A C 1
ATOM 990 O O . ILE A 1 119 ? -12.614 0.601 19.672 1.00 97.56 119 ILE A O 1
ATOM 994 N N . ILE A 1 120 ? -13.799 0.949 17.788 1.00 97.62 120 ILE A N 1
ATOM 995 C CA . ILE A 1 120 ? -12.789 1.787 17.134 1.00 97.62 120 ILE A CA 1
ATOM 996 C C . ILE A 1 120 ? -12.552 3.059 17.953 1.00 97.62 120 ILE A C 1
ATOM 998 O O . ILE A 1 120 ? -11.412 3.374 18.277 1.00 97.62 120 ILE A O 1
ATOM 1002 N N . LEU A 1 121 ? -13.619 3.774 18.328 1.00 98.06 121 LEU A N 1
ATOM 1003 C CA . LEU A 1 121 ? -13.470 5.008 19.096 1.00 98.06 121 LEU A CA 1
ATOM 1004 C C . LEU A 1 121 ? -12.856 4.752 20.477 1.00 98.06 121 LEU A C 1
ATOM 1006 O O . LEU A 1 121 ? -12.021 5.533 20.923 1.00 98.06 121 LEU A O 1
ATOM 1010 N N . GLU A 1 122 ? -13.253 3.671 21.152 1.00 98.00 122 GLU A N 1
ATOM 1011 C CA . GLU A 1 122 ? -12.680 3.313 22.451 1.00 98.00 122 GLU A CA 1
ATOM 1012 C C . GLU A 1 122 ? -11.178 3.026 22.351 1.00 98.00 122 GLU A C 1
ATOM 1014 O O . GLU A 1 122 ? -10.423 3.436 23.227 1.00 98.00 122 GLU A O 1
ATOM 1019 N N . ASN A 1 123 ? -10.719 2.387 21.270 1.00 96.88 123 ASN A N 1
ATOM 1020 C CA . ASN A 1 123 ? -9.294 2.156 21.055 1.00 96.88 123 ASN A CA 1
ATOM 1021 C C . ASN A 1 123 ? -8.511 3.477 20.980 1.00 96.88 123 ASN A C 1
ATOM 1023 O O . ASN A 1 123 ? -7.552 3.636 21.728 1.00 96.88 123 ASN A O 1
ATOM 1027 N N . TYR A 1 124 ? -8.986 4.457 20.206 1.00 97.56 124 TYR A N 1
ATOM 1028 C CA . TYR A 1 124 ? -8.339 5.772 20.137 1.00 97.56 124 TYR A CA 1
ATOM 1029 C C . TYR A 1 124 ? -8.379 6.547 21.457 1.00 97.56 124 TYR A C 1
ATOM 1031 O O . TYR A 1 124 ? -7.426 7.241 21.806 1.00 97.56 124 TYR A O 1
ATOM 1039 N N . LYS A 1 125 ? -9.466 6.424 22.228 1.00 97.88 125 LYS A N 1
ATOM 1040 C CA . LYS A 1 125 ? -9.542 7.025 23.568 1.00 97.88 125 LYS A CA 1
ATOM 1041 C C . LYS A 1 125 ? -8.505 6.419 24.508 1.00 97.88 125 LYS A C 1
ATOM 1043 O O . LYS A 1 125 ? -7.818 7.164 25.200 1.00 97.88 125 LYS A O 1
ATOM 1048 N N . LEU A 1 126 ? -8.354 5.095 24.490 1.00 97.81 126 LEU A N 1
ATOM 1049 C CA . LEU A 1 126 ? -7.345 4.398 25.285 1.00 97.81 126 LEU A CA 1
ATOM 1050 C C . LEU A 1 126 ? -5.923 4.781 24.861 1.00 97.81 126 LEU A C 1
ATOM 1052 O O . LEU A 1 126 ? -5.088 5.025 25.728 1.00 97.81 126 LEU A O 1
ATOM 1056 N N . GLU A 1 127 ? -5.640 4.880 23.562 1.00 96.50 127 GLU A N 1
ATOM 1057 C CA . GLU A 1 127 ? -4.342 5.366 23.071 1.00 96.50 127 GLU A CA 1
ATOM 1058 C C . GLU A 1 127 ? -4.057 6.783 23.592 1.00 96.50 127 GLU A C 1
ATOM 1060 O O . GLU A 1 127 ? -2.971 7.051 24.110 1.00 96.50 127 GLU A O 1
ATOM 1065 N N . GLN A 1 128 ? -5.051 7.680 23.560 1.00 96.56 128 GLN A N 1
ATOM 1066 C CA . GLN A 1 128 ? -4.888 9.041 24.071 1.00 96.56 128 GLN A CA 1
ATOM 1067 C C . GLN A 1 128 ? -4.650 9.068 25.585 1.00 96.56 128 GLN A C 1
ATOM 1069 O O . GLN A 1 128 ? -3.772 9.792 26.057 1.00 96.56 128 GLN A O 1
ATOM 1074 N N . GLU A 1 129 ? -5.394 8.277 26.359 1.00 97.50 129 GLU A N 1
ATOM 1075 C CA . GLU A 1 129 ? -5.210 8.169 27.811 1.00 97.50 129 GLU A CA 1
ATOM 1076 C C . GLU A 1 129 ? -3.817 7.639 28.193 1.00 97.50 129 GLU A C 1
ATOM 1078 O O . GLU A 1 129 ? -3.298 7.987 29.258 1.00 97.50 129 GLU A O 1
ATOM 1083 N N . ASN A 1 130 ? -3.188 6.849 27.315 1.00 97.00 130 ASN A N 1
ATOM 1084 C CA . ASN A 1 130 ? -1.846 6.300 27.511 1.00 97.00 130 ASN A CA 1
ATOM 1085 C C . ASN A 1 130 ? -0.719 7.138 26.869 1.00 97.00 130 ASN A C 1
ATOM 1087 O O . ASN A 1 130 ? 0.451 6.823 27.078 1.00 97.00 130 ASN A O 1
ATOM 1091 N N . ASN A 1 131 ? -1.031 8.255 26.199 1.00 94.38 131 ASN A N 1
ATOM 1092 C CA . ASN A 1 131 ? -0.087 9.069 25.409 1.00 94.38 131 ASN A CA 1
ATOM 1093 C C . ASN A 1 131 ? 0.563 8.301 24.239 1.00 94.38 131 ASN A C 1
ATOM 1095 O O . ASN A 1 131 ? 1.729 8.526 23.923 1.00 94.38 131 ASN A O 1
ATOM 1099 N N . GLU A 1 132 ? -0.191 7.394 23.622 1.00 93.12 132 GLU A N 1
ATOM 1100 C CA . GLU A 1 132 ? 0.209 6.600 22.448 1.00 93.12 132 GLU A CA 1
ATOM 1101 C C . GLU A 1 132 ? -0.509 7.058 21.168 1.00 93.12 132 GLU A C 1
ATOM 1103 O O . GLU A 1 132 ? -0.282 6.515 20.094 1.00 93.12 132 GLU A O 1
ATOM 1108 N N . PHE A 1 133 ? -1.404 8.042 21.279 1.00 92.31 133 PHE A N 1
ATOM 1109 C CA . PHE A 1 133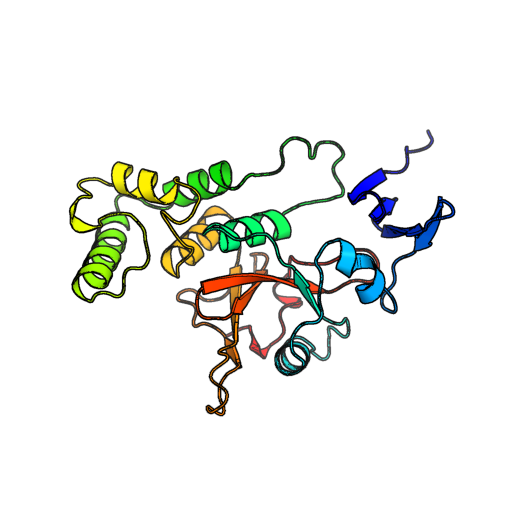 ? -2.187 8.539 20.159 1.00 92.31 133 PHE A CA 1
ATOM 1110 C C . PHE A 1 133 ? -1.421 9.600 19.355 1.00 92.31 133 PHE A C 1
ATOM 1112 O O . PHE A 1 133 ? -1.155 10.690 19.864 1.00 92.31 133 PHE A O 1
ATOM 1119 N N . ASP A 1 134 ? -1.125 9.292 18.090 1.00 86.81 134 ASP A N 1
ATOM 1120 C CA . ASP A 1 134 ? -0.292 10.124 17.205 1.00 86.81 134 ASP A CA 1
ATOM 1121 C C . ASP A 1 134 ? -1.090 11.078 16.284 1.00 86.81 134 ASP A C 1
ATOM 1123 O O . ASP A 1 134 ? -0.506 11.828 15.503 1.00 86.81 134 ASP A O 1
ATOM 1127 N N . GLY A 1 135 ? -2.428 11.078 16.349 1.00 88.38 135 GLY A N 1
ATOM 1128 C CA . GLY A 1 135 ? -3.271 11.949 15.518 1.00 88.38 135 GLY A CA 1
ATOM 1129 C C . GLY A 1 135 ? -3.395 13.387 16.042 1.00 88.38 135 GLY A C 1
ATOM 1130 O O . GLY A 1 135 ? -3.328 13.642 17.243 1.00 88.38 135 GLY A O 1
ATOM 1131 N N . LEU A 1 136 ? -3.672 14.347 15.151 1.00 92.25 136 LEU A N 1
ATOM 1132 C CA . LEU A 1 136 ? -3.887 15.764 15.515 1.00 92.25 136 LEU A CA 1
ATOM 1133 C C . LEU A 1 136 ? -5.354 16.118 15.854 1.00 92.25 136 LEU A C 1
ATOM 1135 O O . LEU A 1 136 ? -5.772 17.268 15.702 1.00 92.25 136 LEU A O 1
ATOM 1139 N N . TRP A 1 137 ? -6.139 15.149 16.332 1.00 93.75 137 TRP A N 1
ATOM 1140 C CA . TRP A 1 137 ? -7.518 15.332 16.817 1.00 93.75 137 TRP A CA 1
ATOM 1141 C C . TRP A 1 137 ? -7.690 14.754 18.227 1.00 93.75 137 TRP A C 1
ATOM 1143 O O . TRP A 1 137 ? -6.789 14.117 18.756 1.00 93.75 137 TRP A O 1
ATOM 1153 N N . ASN A 1 138 ? -8.832 15.011 18.870 1.00 95.69 138 ASN A N 1
ATOM 1154 C CA . ASN A 1 138 ? -9.093 14.566 20.240 1.00 95.69 138 ASN A CA 1
ATOM 1155 C C . ASN A 1 138 ? -10.199 13.493 20.276 1.00 95.69 138 ASN A C 1
ATOM 1157 O O . ASN A 1 138 ? -11.384 13.842 20.277 1.00 95.69 138 ASN A O 1
ATOM 1161 N N . PRO A 1 139 ? -9.849 12.197 20.358 1.00 96.75 139 PRO A N 1
ATOM 1162 C CA . PRO A 1 139 ? -10.780 11.096 20.609 1.00 96.75 139 PRO A CA 1
ATOM 1163 C C . PRO A 1 139 ? -11.835 11.318 21.697 1.00 96.75 139 PRO A C 1
ATOM 1165 O O . PRO A 1 139 ? -12.954 10.809 21.583 1.00 96.75 139 PRO A O 1
ATOM 1168 N N . MET A 1 140 ? -11.532 12.097 22.739 1.00 97.31 140 MET A N 1
ATOM 1169 C CA . MET A 1 140 ? -12.475 12.370 23.832 1.00 97.31 140 MET A CA 1
ATOM 1170 C C . MET A 1 140 ? -13.597 13.342 23.447 1.00 97.31 140 MET A C 1
ATOM 1172 O O . MET A 1 140 ? -14.610 13.403 24.145 1.00 97.31 140 MET A O 1
ATOM 1176 N N . GLU A 1 141 ? -13.442 14.083 22.348 1.00 97.38 141 GLU A N 1
ATOM 1177 C CA . GLU A 1 141 ? -14.430 15.052 21.857 1.00 97.38 141 GLU A CA 1
ATOM 1178 C C . GLU A 1 141 ? -15.436 14.444 20.875 1.00 97.38 141 GLU A C 1
ATOM 1180 O O . GLU A 1 141 ? -16.495 15.032 20.667 1.00 97.38 141 GLU A O 1
ATOM 1185 N N . ILE A 1 142 ? -15.155 13.257 20.327 1.00 97.94 142 ILE A N 1
ATOM 1186 C CA . ILE A 1 142 ? -16.037 12.586 19.369 1.00 97.94 142 ILE A CA 1
ATOM 1187 C C . ILE A 1 142 ? -17.293 12.049 20.063 1.00 97.94 142 ILE A C 1
ATOM 1189 O O . ILE A 1 142 ? -17.232 11.219 20.980 1.00 97.94 142 ILE A O 1
ATOM 1193 N N . GLN A 1 143 ? -18.449 12.497 19.580 1.00 96.56 143 GLN A N 1
ATOM 1194 C CA . GLN A 1 143 ? -19.768 12.187 20.130 1.00 96.56 143 GLN A CA 1
ATOM 1195 C C . GLN A 1 143 ? -20.556 11.206 19.264 1.00 96.56 143 GLN A C 1
ATOM 1197 O O . GLN A 1 143 ? -21.433 10.502 19.771 1.00 96.56 143 GLN A O 1
ATOM 1202 N N . ASN A 1 144 ? -20.279 11.158 17.962 1.00 97.94 144 ASN A N 1
ATOM 1203 C CA . ASN A 1 144 ? -21.017 10.323 17.022 1.00 97.94 144 ASN A CA 1
ATOM 1204 C C . ASN A 1 144 ? -20.136 9.773 15.893 1.00 97.94 144 ASN A C 1
ATOM 1206 O O . ASN A 1 144 ? -19.031 10.244 15.632 1.00 97.94 144 ASN A O 1
ATOM 1210 N N . ILE A 1 145 ? -20.670 8.765 15.201 1.00 98.19 145 ILE A N 1
ATOM 1211 C CA . ILE A 1 145 ? -19.998 8.077 14.097 1.00 98.19 145 ILE A CA 1
ATOM 1212 C C . ILE A 1 145 ? -19.555 9.020 12.975 1.00 98.19 145 ILE A C 1
ATOM 1214 O O . ILE A 1 145 ? -18.508 8.802 12.369 1.00 98.19 145 ILE A O 1
ATOM 1218 N N . GLU A 1 146 ? -20.331 10.065 12.688 1.00 98.19 146 GLU A N 1
ATOM 1219 C CA . GLU A 1 146 ? -20.037 10.967 11.579 1.00 98.19 146 GLU A CA 1
ATOM 1220 C C . GLU A 1 146 ? -18.851 11.880 11.895 1.00 98.19 146 GLU A C 1
ATOM 1222 O O . GLU A 1 146 ? -18.040 12.151 11.016 1.00 98.19 146 GLU A O 1
ATOM 1227 N N . GLU A 1 147 ? -18.690 12.287 13.153 1.00 98.00 147 GLU A N 1
ATOM 1228 C CA . GLU A 1 147 ? -17.501 13.009 13.610 1.00 98.00 147 GLU A CA 1
ATOM 1229 C C . GLU A 1 147 ? -16.235 12.163 13.449 1.00 98.00 147 GLU A C 1
ATOM 1231 O O . GLU A 1 147 ? -15.274 12.640 12.851 1.00 98.00 147 GLU A O 1
ATOM 1236 N N . LEU A 1 148 ? -16.252 10.883 13.848 1.00 97.38 148 LEU A N 1
ATOM 1237 C CA . LEU A 1 148 ? -15.101 9.997 13.623 1.00 97.38 148 LEU A CA 1
ATOM 1238 C C . LEU A 1 148 ? -14.791 9.821 12.129 1.00 97.38 148 LEU A C 1
ATOM 1240 O O . LEU A 1 148 ? -13.635 9.865 11.711 1.00 97.38 148 LEU A O 1
ATOM 1244 N N . ARG A 1 149 ? -15.826 9.644 11.301 1.00 97.69 149 ARG A N 1
ATOM 1245 C CA . ARG A 1 149 ? -15.654 9.564 9.843 1.00 97.69 149 ARG A CA 1
ATOM 1246 C C . ARG A 1 149 ? -15.034 10.835 9.276 1.00 97.69 149 ARG A C 1
ATOM 1248 O O . ARG A 1 149 ? -14.179 10.744 8.399 1.00 97.69 149 ARG A O 1
ATOM 1255 N N . ASN A 1 150 ? -15.445 12.001 9.771 1.00 96.75 150 ASN A N 1
ATOM 1256 C CA . ASN A 1 150 ? -14.878 13.280 9.362 1.00 96.75 150 ASN A CA 1
ATOM 1257 C C . ASN A 1 150 ? -13.395 13.389 9.724 1.00 96.75 150 ASN A C 1
ATOM 1259 O O . ASN A 1 150 ? -12.634 13.889 8.901 1.00 96.75 150 ASN A O 1
ATOM 1263 N N . GLU A 1 151 ? -12.965 12.882 10.882 1.00 95.88 151 GLU A N 1
ATOM 1264 C CA . GLU A 1 151 ? -11.539 12.868 11.242 1.00 95.88 151 GLU A CA 1
ATOM 1265 C C . GLU A 1 151 ? -10.695 12.013 10.290 1.00 95.88 151 GLU A C 1
ATOM 1267 O O . GLU A 1 151 ? -9.616 12.435 9.884 1.00 95.88 151 GLU A O 1
ATOM 1272 N N . ILE A 1 152 ? -11.210 10.864 9.849 1.00 94.81 152 ILE A N 1
ATOM 1273 C CA . ILE A 1 152 ? -10.514 9.986 8.889 1.00 94.81 152 ILE A CA 1
ATOM 1274 C C . ILE A 1 152 ? -10.449 10.599 7.486 1.00 94.81 152 ILE A C 1
ATOM 1276 O O . ILE A 1 152 ? -9.467 10.402 6.765 1.00 94.81 152 ILE A O 1
ATOM 1280 N N . ARG A 1 153 ? -11.492 11.339 7.086 1.00 95.44 153 ARG A N 1
ATOM 1281 C CA . ARG A 1 153 ? -11.558 12.025 5.783 1.00 95.44 153 ARG A CA 1
ATOM 1282 C C . ARG A 1 153 ? -10.521 13.133 5.645 1.00 95.44 153 ARG A C 1
ATOM 1284 O O . ARG A 1 153 ? -10.093 13.411 4.527 1.00 95.44 153 ARG A O 1
ATOM 1291 N N . LYS A 1 154 ? -10.124 13.766 6.750 1.00 93.12 154 LYS A N 1
ATOM 1292 C CA . LYS A 1 154 ? -9.101 14.813 6.727 1.00 93.12 154 LYS A CA 1
ATOM 1293 C C . LYS A 1 154 ? -7.767 14.209 6.292 1.00 93.12 154 LYS A C 1
ATOM 1295 O O . LYS A 1 154 ? -7.293 13.236 6.870 1.00 93.12 154 LYS A O 1
ATOM 1300 N N . SER A 1 155 ? -7.200 14.794 5.244 1.00 88.75 155 SER A N 1
ATOM 1301 C CA . SER A 1 155 ? -5.847 14.490 4.772 1.00 88.75 155 SER A CA 1
ATOM 1302 C C . SER A 1 155 ? -4.803 15.121 5.697 1.00 88.75 155 SER A C 1
ATOM 1304 O O . SER A 1 155 ? -5.146 15.908 6.590 1.00 88.75 155 SER A O 1
ATOM 1306 N N . GLY A 1 156 ? -3.536 14.809 5.467 1.00 87.31 156 GLY A N 1
ATOM 1307 C CA . GLY A 1 156 ? -2.442 15.356 6.251 1.00 87.31 156 GLY A CA 1
ATOM 1308 C C . GLY A 1 156 ? -2.212 14.634 7.581 1.00 87.31 156 GLY A C 1
ATOM 1309 O O . GLY A 1 156 ? -2.714 13.536 7.841 1.00 87.31 156 GLY A O 1
ATOM 1310 N N . ASP A 1 157 ? -1.536 15.336 8.488 1.00 86.00 157 ASP A N 1
ATOM 1311 C CA . ASP A 1 157 ? -1.200 14.840 9.825 1.00 86.00 157 ASP A CA 1
ATOM 1312 C C . ASP A 1 157 ? -2.396 14.694 10.777 1.00 86.00 157 ASP A C 1
ATOM 1314 O O . ASP A 1 157 ? -2.239 14.270 11.917 1.00 86.00 157 ASP A O 1
ATOM 1318 N N . ASN A 1 158 ? -3.616 15.019 10.334 1.00 85.44 158 ASN A N 1
ATOM 1319 C CA . ASN A 1 158 ? -4.797 14.800 11.161 1.00 85.44 158 ASN A CA 1
ATOM 1320 C C . ASN A 1 158 ? -4.940 13.321 11.517 1.00 85.44 158 ASN A C 1
ATOM 1322 O O . ASN A 1 158 ? -5.130 12.980 12.680 1.00 85.44 158 ASN A O 1
ATOM 1326 N N . PHE A 1 159 ? -4.831 12.448 10.519 1.00 82.81 159 PHE A N 1
ATOM 1327 C CA . PHE A 1 159 ? -5.060 11.026 10.704 1.00 82.81 159 PHE A CA 1
ATOM 1328 C C . PHE A 1 159 ? -4.032 10.216 9.919 1.00 82.81 159 PHE A C 1
ATOM 1330 O O . PHE A 1 159 ? -4.179 10.023 8.707 1.00 82.81 159 PHE A O 1
ATOM 1337 N N . TRP A 1 160 ? -3.025 9.709 10.627 1.00 86.94 160 TRP A N 1
ATOM 1338 C CA . TRP A 1 160 ? -2.021 8.808 10.070 1.00 86.94 160 TRP A CA 1
ATOM 1339 C C . TRP A 1 160 ? -2.572 7.392 9.893 1.00 86.94 160 TRP A C 1
ATOM 1341 O O . TRP A 1 160 ? -3.492 6.960 10.582 1.00 86.94 160 TRP A O 1
ATOM 1351 N N . GLY A 1 161 ? -2.020 6.656 8.932 1.00 86.31 161 GLY A N 1
ATOM 1352 C CA . GLY A 1 161 ? -2.408 5.272 8.698 1.00 86.31 161 GLY A CA 1
ATOM 1353 C C . GLY A 1 161 ? -2.023 4.365 9.866 1.00 86.31 161 GLY A C 1
ATOM 1354 O O . GLY A 1 161 ? -0.842 4.129 10.092 1.00 86.31 161 GLY A O 1
ATOM 1355 N N . ASP A 1 162 ? -3.013 3.806 10.555 1.00 91.00 162 ASP A N 1
ATOM 1356 C CA . ASP A 1 162 ? -2.823 2.847 11.642 1.00 91.00 162 ASP A CA 1
ATOM 1357 C C . ASP A 1 162 ? -3.350 1.445 11.272 1.00 91.00 162 ASP A C 1
ATOM 1359 O O . ASP A 1 162 ? -3.872 1.187 10.179 1.00 91.00 162 ASP A O 1
ATOM 1363 N N . HIS A 1 163 ? -3.241 0.512 12.218 1.00 90.69 163 HIS A N 1
ATOM 1364 C CA . HIS A 1 163 ? -3.719 -0.858 12.059 1.00 90.69 163 HIS A CA 1
ATOM 1365 C C . HIS A 1 163 ? -5.246 -0.977 11.858 1.00 90.69 163 HIS A C 1
ATOM 1367 O O . HIS A 1 163 ? -5.702 -1.964 11.271 1.00 90.69 163 HIS A O 1
ATOM 1373 N N . ILE A 1 164 ? -6.048 -0.012 12.315 1.00 94.50 164 ILE A N 1
ATOM 1374 C CA . ILE A 1 164 ? -7.499 0.040 12.090 1.00 94.50 164 ILE A CA 1
ATOM 1375 C C . ILE A 1 164 ? -7.769 0.480 10.650 1.00 94.50 164 ILE A C 1
ATOM 1377 O O . ILE A 1 164 ? -8.480 -0.220 9.927 1.00 94.50 164 ILE A O 1
ATOM 1381 N N . ILE A 1 165 ? -7.161 1.574 10.190 1.00 94.75 165 ILE A N 1
ATOM 1382 C CA . ILE A 1 165 ? -7.287 2.084 8.820 1.00 94.75 165 ILE A CA 1
ATOM 1383 C C . ILE A 1 165 ? -6.834 1.044 7.805 1.00 94.75 165 ILE A C 1
ATOM 1385 O O . ILE A 1 165 ? -7.520 0.849 6.802 1.00 94.75 165 ILE A O 1
ATOM 1389 N N . ILE A 1 166 ? -5.750 0.314 8.078 1.00 95.56 166 ILE A N 1
ATOM 1390 C CA . ILE A 1 166 ? -5.304 -0.801 7.232 1.00 95.56 166 ILE A CA 1
ATOM 1391 C C . ILE A 1 166 ? -6.417 -1.850 7.076 1.00 95.56 166 ILE A C 1
ATOM 1393 O O . ILE A 1 166 ? -6.720 -2.264 5.957 1.00 95.56 166 ILE A O 1
ATOM 1397 N N . GLN A 1 167 ? -7.083 -2.247 8.164 1.00 95.06 167 GLN A N 1
ATOM 1398 C CA . GLN A 1 167 ? -8.182 -3.220 8.104 1.00 95.06 167 GLN A CA 1
ATOM 1399 C C . GLN A 1 167 ? -9.418 -2.667 7.381 1.00 95.06 167 GLN A C 1
ATOM 1401 O O . GLN A 1 167 ? -10.080 -3.390 6.629 1.00 95.06 167 GLN A O 1
ATOM 1406 N N . LEU A 1 168 ? -9.736 -1.386 7.584 1.00 96.44 168 LEU A N 1
ATOM 1407 C CA . LEU A 1 168 ? -10.832 -0.726 6.877 1.00 96.44 168 LEU A CA 1
ATOM 1408 C C . LEU A 1 168 ? -10.534 -0.613 5.372 1.00 96.44 168 LEU A C 1
ATOM 1410 O O . LEU A 1 168 ? -11.436 -0.844 4.571 1.00 96.44 168 LEU A O 1
ATOM 1414 N N . LEU A 1 169 ? -9.285 -0.346 4.978 1.00 96.69 169 LEU A N 1
ATOM 1415 C CA . LEU A 1 169 ? -8.820 -0.359 3.585 1.00 96.69 169 LEU A CA 1
ATOM 1416 C C . LEU A 1 169 ? -8.952 -1.748 2.950 1.00 96.69 169 LEU A C 1
ATOM 1418 O O . LEU A 1 169 ? -9.520 -1.870 1.863 1.00 96.69 169 LEU A O 1
ATOM 1422 N N . GLU A 1 170 ? -8.484 -2.800 3.634 1.00 95.75 170 GLU A N 1
ATOM 1423 C CA . GLU A 1 170 ? -8.628 -4.187 3.167 1.00 95.75 170 GLU A CA 1
ATOM 1424 C C . GLU A 1 170 ? -10.094 -4.527 2.871 1.00 95.75 170 GLU A C 1
ATOM 1426 O O . GLU A 1 170 ? -10.405 -5.102 1.822 1.00 95.75 170 GLU A O 1
ATOM 1431 N N . LYS A 1 171 ? -11.002 -4.119 3.767 1.00 95.81 171 LYS A N 1
ATOM 1432 C CA . LYS A 1 171 ? -12.447 -4.325 3.620 1.00 95.81 171 LYS A CA 1
ATOM 1433 C C . LYS A 1 171 ? -13.052 -3.474 2.503 1.00 95.81 171 LYS A C 1
ATOM 1435 O O . LYS A 1 171 ? -13.816 -3.996 1.697 1.00 95.81 171 LYS A O 1
ATOM 1440 N N . ALA A 1 172 ? -12.721 -2.184 2.446 1.00 96.12 172 ALA A N 1
ATOM 1441 C CA . ALA A 1 172 ? -13.253 -1.249 1.458 1.00 96.12 172 ALA A CA 1
ATOM 1442 C C . ALA A 1 172 ? -12.931 -1.673 0.020 1.00 96.12 172 ALA A C 1
ATOM 1444 O O . ALA A 1 172 ? -13.774 -1.552 -0.868 1.00 96.12 172 ALA A O 1
ATOM 1445 N N . LEU A 1 173 ? -11.712 -2.167 -0.198 1.00 95.62 173 LEU A N 1
ATOM 1446 C CA . LEU A 1 173 ? -11.171 -2.424 -1.531 1.00 95.62 173 LEU A CA 1
ATOM 1447 C C . LEU A 1 173 ? -11.152 -3.915 -1.898 1.00 95.62 173 LEU A C 1
ATOM 1449 O O . LEU A 1 173 ? -10.802 -4.255 -3.025 1.00 95.62 173 LEU A O 1
ATOM 1453 N N . ASN A 1 174 ? -11.533 -4.806 -0.975 1.00 95.94 174 ASN A N 1
ATOM 1454 C CA . ASN A 1 174 ? -11.420 -6.262 -1.127 1.00 95.94 174 ASN A CA 1
ATOM 1455 C C . ASN A 1 174 ? -9.998 -6.696 -1.526 1.00 95.94 174 ASN A C 1
ATOM 1457 O O . ASN A 1 174 ? -9.783 -7.460 -2.472 1.00 95.94 174 ASN A O 1
ATOM 1461 N N . ILE A 1 175 ? -9.016 -6.191 -0.781 1.00 96.50 175 ILE A N 1
ATOM 1462 C CA . ILE A 1 175 ? -7.592 -6.495 -0.952 1.00 96.50 175 ILE A CA 1
ATOM 1463 C C . ILE A 1 175 ? -7.032 -7.155 0.312 1.00 96.50 175 ILE A C 1
ATOM 1465 O O . ILE A 1 175 ? -7.692 -7.210 1.347 1.00 96.50 175 ILE A O 1
ATOM 1469 N N . ASN A 1 176 ? -5.807 -7.663 0.224 1.00 97.12 176 ASN A N 1
ATOM 1470 C CA . ASN A 1 176 ? -4.961 -7.938 1.377 1.00 97.12 176 ASN A CA 1
ATOM 1471 C C . ASN A 1 176 ? -3.807 -6.932 1.399 1.00 97.12 176 ASN A C 1
ATOM 1473 O O . ASN A 1 176 ? -3.237 -6.625 0.348 1.00 97.12 176 ASN A O 1
ATOM 1477 N N . ILE A 1 177 ? -3.389 -6.521 2.587 1.00 96.69 177 ILE A N 1
ATOM 1478 C CA . ILE A 1 177 ? -2.197 -5.707 2.809 1.00 96.69 177 ILE A CA 1
ATOM 1479 C C . ILE A 1 177 ? -1.233 -6.515 3.686 1.00 96.69 177 ILE A C 1
ATOM 1481 O O . ILE A 1 177 ? -1.617 -7.058 4.725 1.00 96.69 177 ILE A O 1
ATOM 1485 N N . ILE A 1 178 ? 0.021 -6.638 3.245 1.00 96.12 178 ILE A N 1
ATOM 1486 C CA . ILE A 1 178 ? 1.108 -7.249 4.022 1.00 96.12 178 ILE A CA 1
ATOM 1487 C C . ILE A 1 178 ? 2.186 -6.195 4.239 1.00 96.12 178 ILE A C 1
ATOM 1489 O O . ILE A 1 178 ? 2.688 -5.625 3.273 1.00 96.12 178 ILE A O 1
ATOM 1493 N N . ILE A 1 179 ? 2.554 -5.975 5.500 1.00 95.50 179 ILE A N 1
ATOM 1494 C CA . ILE A 1 179 ? 3.486 -4.917 5.890 1.00 95.50 179 ILE A CA 1
ATOM 1495 C C . ILE A 1 179 ? 4.791 -5.536 6.388 1.00 95.50 179 ILE A C 1
ATOM 1497 O O . ILE A 1 179 ? 4.802 -6.470 7.199 1.00 95.50 179 ILE A O 1
ATOM 1501 N N . LEU A 1 180 ? 5.890 -5.035 5.835 1.00 94.25 180 LEU A N 1
ATOM 1502 C CA . LEU A 1 180 ? 7.259 -5.424 6.121 1.00 94.25 180 LEU A CA 1
ATOM 1503 C C . LEU A 1 180 ? 7.875 -4.321 6.987 1.00 94.25 180 LEU A C 1
ATOM 1505 O O . LEU A 1 180 ? 8.226 -3.261 6.475 1.00 94.25 180 LEU A O 1
ATOM 1509 N N . ASN A 1 181 ? 7.996 -4.572 8.290 1.00 91.19 181 ASN A N 1
ATOM 1510 C CA . ASN A 1 181 ? 8.545 -3.609 9.241 1.00 91.19 181 ASN A CA 1
ATOM 1511 C C . ASN A 1 181 ? 10.066 -3.683 9.259 1.00 91.19 181 ASN A C 1
ATOM 1513 O O . ASN A 1 181 ? 10.638 -4.752 9.517 1.00 91.19 181 ASN A O 1
ATOM 1517 N N . THR A 1 182 ? 10.691 -2.532 9.040 1.00 85.88 182 THR A N 1
ATOM 1518 C CA . THR A 1 182 ? 12.131 -2.341 9.201 1.00 85.88 182 THR A CA 1
ATOM 1519 C C . THR A 1 182 ? 12.368 -1.365 10.346 1.00 85.88 182 THR A C 1
ATOM 1521 O O . THR A 1 182 ? 12.119 -0.168 10.206 1.00 85.88 182 THR A O 1
ATOM 1524 N N . GLU A 1 183 ? 12.838 -1.881 11.479 1.00 73.56 183 GLU A N 1
ATOM 1525 C CA . GLU A 1 183 ? 13.259 -1.051 12.612 1.00 73.56 183 GLU A CA 1
ATOM 1526 C C . GLU A 1 183 ? 14.741 -0.693 12.459 1.00 73.56 183 GLU A C 1
ATOM 1528 O O . GLU A 1 183 ? 15.580 -1.571 12.262 1.00 73.56 183 GLU A O 1
ATOM 1533 N N . GLU A 1 184 ? 15.101 0.584 12.573 1.00 59.47 184 GLU A N 1
ATOM 1534 C CA . GLU A 1 184 ? 16.502 1.023 12.461 1.00 59.47 184 GLU A CA 1
ATOM 1535 C C . GLU A 1 184 ? 17.304 0.907 13.767 1.00 59.47 184 GLU A C 1
ATOM 1537 O O . GLU A 1 184 ? 18.452 1.349 13.840 1.00 59.47 184 GLU A O 1
ATOM 1542 N N . LEU A 1 185 ? 16.753 0.305 14.825 1.00 57.59 185 LEU A N 1
ATOM 1543 C CA . LEU A 1 185 ? 17.490 0.132 16.076 1.00 57.59 185 LEU A CA 1
ATOM 1544 C C . LEU A 1 185 ? 18.625 -0.884 15.866 1.00 57.59 185 LEU A C 1
ATOM 1546 O O . LEU A 1 185 ? 18.450 -2.096 15.941 1.00 57.59 185 LEU A O 1
ATOM 1550 N N . VAL A 1 186 ? 19.816 -0.351 15.585 1.00 51.97 186 VAL A N 1
ATOM 1551 C CA . VAL A 1 186 ? 21.063 -1.013 15.140 1.00 51.97 186 VAL A CA 1
ATOM 1552 C C . VAL A 1 186 ? 21.566 -2.133 16.076 1.00 51.97 186 VAL A C 1
ATOM 1554 O O . VAL A 1 186 ? 22.553 -2.800 15.777 1.00 51.97 186 VAL A O 1
ATOM 1557 N N . PHE A 1 187 ? 20.908 -2.368 17.213 1.00 52.38 187 PHE A N 1
ATOM 1558 C CA . PHE A 1 187 ? 21.385 -3.250 18.279 1.00 52.38 187 PHE A CA 1
ATOM 1559 C C . PHE A 1 187 ? 20.490 -4.461 18.573 1.00 52.38 187 PHE A C 1
ATOM 1561 O O . PHE A 1 187 ? 20.822 -5.223 19.480 1.00 52.38 187 PHE A O 1
ATOM 1568 N N . GLU A 1 188 ? 19.402 -4.682 17.828 1.00 54.81 188 GLU A N 1
ATOM 1569 C CA . GLU A 1 188 ? 18.567 -5.877 17.995 1.00 54.81 188 GLU A CA 1
ATOM 1570 C C . GLU A 1 188 ? 18.649 -6.816 16.783 1.00 54.81 188 GLU A C 1
ATOM 1572 O O . GLU A 1 188 ? 18.489 -6.412 15.635 1.00 54.81 188 GLU A O 1
ATOM 1577 N N . ASP A 1 189 ? 18.832 -8.114 17.044 1.00 54.34 189 ASP A N 1
ATOM 1578 C CA . ASP A 1 189 ? 18.942 -9.189 16.040 1.00 54.34 189 ASP A CA 1
ATOM 1579 C C . ASP A 1 189 ? 17.651 -9.413 15.207 1.00 54.34 189 ASP A C 1
ATOM 1581 O O . ASP A 1 189 ? 17.516 -10.417 14.506 1.00 54.34 189 ASP A O 1
ATOM 1585 N N . ASN A 1 190 ? 16.658 -8.517 15.290 1.00 60.16 190 ASN A N 1
ATOM 1586 C CA . ASN A 1 190 ? 15.282 -8.773 14.862 1.00 60.16 190 ASN A CA 1
ATOM 1587 C C . ASN A 1 190 ? 14.600 -7.582 14.157 1.00 60.16 190 ASN A C 1
ATOM 1589 O O . ASN A 1 190 ? 13.383 -7.417 14.253 1.00 60.16 190 ASN A O 1
ATOM 1593 N N . ASN A 1 191 ? 15.368 -6.783 13.414 1.00 76.50 191 ASN A N 1
ATOM 1594 C CA . ASN A 1 191 ? 14.896 -5.560 12.747 1.00 76.50 191 ASN A CA 1
ATOM 1595 C C . ASN A 1 191 ? 13.954 -5.781 11.550 1.00 76.50 191 ASN A C 1
ATOM 1597 O O . ASN A 1 191 ? 13.369 -4.824 11.063 1.00 76.50 191 ASN A O 1
ATOM 1601 N N . PHE A 1 192 ? 13.777 -7.025 11.087 1.00 85.94 192 PHE A N 1
ATOM 1602 C CA . PHE A 1 192 ? 13.001 -7.361 9.885 1.00 85.94 192 PHE A CA 1
ATOM 1603 C C . PHE A 1 192 ? 11.821 -8.276 10.215 1.00 85.94 192 PHE A C 1
ATOM 1605 O O . PHE A 1 192 ? 11.941 -9.512 10.147 1.00 85.94 192 PHE A O 1
ATOM 1612 N N . LYS A 1 193 ? 10.668 -7.687 10.542 1.00 89.31 193 LYS A N 1
ATOM 1613 C CA . LYS A 1 193 ? 9.467 -8.417 10.983 1.00 89.31 193 LYS A CA 1
ATOM 1614 C C . LYS A 1 193 ? 8.295 -8.189 10.038 1.00 89.31 193 LYS A C 1
ATOM 1616 O O . LYS A 1 193 ? 8.116 -7.111 9.492 1.00 89.31 193 LYS A O 1
ATOM 1621 N N . ILE A 1 194 ? 7.496 -9.231 9.833 1.00 90.94 194 ILE A N 1
ATOM 1622 C CA . ILE A 1 194 ? 6.203 -9.087 9.158 1.00 90.94 194 ILE A CA 1
ATOM 1623 C C . ILE A 1 194 ? 5.237 -8.566 10.217 1.00 90.94 194 ILE A C 1
ATOM 1625 O O . ILE A 1 194 ? 5.141 -9.175 11.287 1.00 90.94 194 ILE A O 1
ATOM 1629 N N . GLN A 1 195 ? 4.553 -7.458 9.943 1.00 90.50 195 GLN A N 1
ATOM 1630 C CA . GLN A 1 195 ? 3.573 -6.931 10.883 1.00 90.50 195 GLN A CA 1
ATOM 1631 C C . GLN A 1 195 ? 2.452 -7.964 11.084 1.00 90.50 195 GLN A C 1
ATOM 1633 O O . GLN A 1 195 ? 1.929 -8.496 10.096 1.00 90.50 195 GLN A O 1
ATOM 1638 N N . PRO A 1 196 ? 2.081 -8.282 12.339 1.00 88.81 196 PRO A N 1
ATOM 1639 C CA . PRO A 1 196 ? 0.959 -9.165 12.605 1.00 88.81 196 PRO A CA 1
ATOM 1640 C C . PRO A 1 196 ? -0.317 -8.633 11.956 1.00 88.81 196 PRO A C 1
ATOM 1642 O O . PRO A 1 196 ? -0.612 -7.442 12.018 1.00 88.81 196 PRO A O 1
ATOM 1645 N N . ARG A 1 197 ? -1.085 -9.537 11.349 1.00 87.12 197 ARG A N 1
ATOM 1646 C CA . ARG A 1 197 ? -2.377 -9.221 10.740 1.00 87.12 197 ARG A CA 1
ATOM 1647 C C . ARG A 1 197 ? -3.485 -9.746 11.639 1.00 87.12 197 ARG A C 1
ATOM 1649 O O . ARG A 1 197 ? -3.405 -10.874 12.121 1.00 87.12 197 ARG A O 1
ATOM 1656 N N . CYS A 1 198 ? -4.534 -8.953 11.828 1.00 80.38 198 CYS A N 1
ATOM 1657 C CA . CYS A 1 198 ? -5.730 -9.402 12.542 1.00 80.38 198 CYS A CA 1
ATOM 1658 C C . CYS A 1 198 ? -6.561 -10.385 11.703 1.00 80.38 198 CYS A C 1
ATOM 1660 O O . CYS A 1 198 ? -7.216 -11.263 12.259 1.00 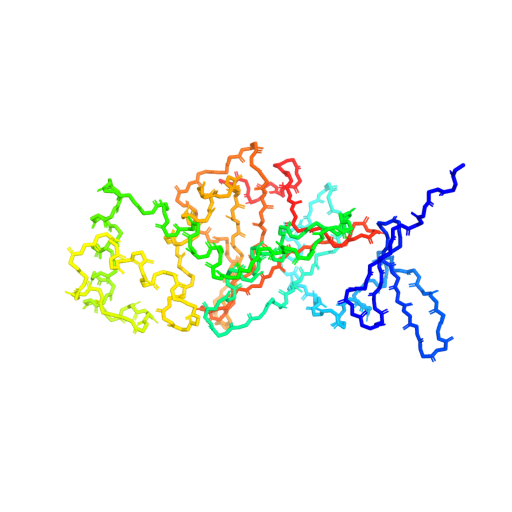80.38 198 CYS A O 1
ATOM 1662 N N . ASN A 1 199 ? -6.494 -10.273 10.370 1.00 83.69 199 ASN A N 1
ATOM 1663 C CA . ASN A 1 199 ? -7.235 -11.113 9.435 1.00 83.69 199 ASN A CA 1
ATOM 1664 C C . ASN A 1 199 ? -6.304 -12.071 8.673 1.00 83.69 199 ASN A C 1
ATOM 1666 O O . ASN A 1 199 ? -5.227 -11.659 8.229 1.00 83.69 199 ASN A O 1
ATOM 1670 N N . PRO A 1 200 ? -6.712 -13.333 8.438 1.00 89.19 200 PRO A N 1
ATOM 1671 C CA . PRO A 1 200 ? -5.978 -14.226 7.548 1.00 89.19 200 PRO A CA 1
ATOM 1672 C C . PRO A 1 200 ? -6.012 -13.701 6.106 1.00 89.19 200 PRO A C 1
ATOM 1674 O O . PRO A 1 200 ? -6.880 -12.916 5.728 1.00 89.19 200 PRO A O 1
ATOM 1677 N N . ILE A 1 201 ? -5.063 -14.127 5.269 1.00 92.62 201 ILE A N 1
ATOM 1678 C CA . ILE A 1 201 ? -5.070 -13.754 3.845 1.00 92.62 201 ILE A CA 1
ATOM 1679 C C . ILE A 1 201 ? -6.275 -14.381 3.146 1.00 92.62 201 ILE A C 1
ATOM 1681 O O . ILE A 1 201 ? -6.413 -15.610 3.104 1.00 92.62 201 ILE A O 1
ATOM 1685 N N . ASN A 1 202 ? -7.092 -13.547 2.505 1.00 95.19 202 ASN A N 1
ATOM 1686 C CA . ASN A 1 202 ? -8.102 -14.020 1.574 1.00 95.19 202 ASN A CA 1
ATOM 1687 C C . ASN A 1 202 ? -7.439 -14.353 0.230 1.00 95.19 202 ASN A C 1
ATOM 1689 O O . ASN A 1 202 ? -6.837 -13.496 -0.414 1.00 95.19 202 ASN A O 1
ATOM 1693 N N . LYS A 1 203 ? -7.549 -15.612 -0.203 1.00 95.88 203 LYS A N 1
ATOM 1694 C CA . LYS A 1 203 ? -6.876 -16.119 -1.409 1.00 95.88 203 LYS A CA 1
ATOM 1695 C C . LYS A 1 203 ? -7.439 -15.556 -2.716 1.00 95.88 203 LYS A C 1
ATOM 1697 O O . LYS A 1 203 ? -6.732 -15.595 -3.722 1.00 95.88 203 LYS A O 1
ATOM 1702 N N . GLU A 1 204 ? -8.673 -15.057 -2.691 1.00 96.25 204 GLU A N 1
ATOM 1703 C CA . GLU A 1 204 ? -9.348 -14.471 -3.856 1.00 96.25 204 GLU A CA 1
ATOM 1704 C C . GLU A 1 204 ? -9.020 -12.984 -4.029 1.00 96.25 204 GLU A C 1
ATOM 1706 O O . GLU A 1 204 ? -9.162 -12.436 -5.120 1.00 96.25 204 GLU A O 1
ATOM 1711 N N . HIS A 1 205 ? -8.554 -12.330 -2.964 1.00 95.94 205 HIS A N 1
ATOM 1712 C CA . HIS A 1 205 ? -8.162 -10.928 -2.997 1.00 95.94 205 HIS A CA 1
ATOM 1713 C C . HIS A 1 205 ? -6.752 -10.777 -3.580 1.00 95.94 205 HIS A C 1
ATOM 1715 O O . HIS A 1 205 ? -5.865 -11.610 -3.354 1.00 95.94 205 HIS A O 1
ATOM 1721 N N . ILE A 1 206 ? -6.521 -9.676 -4.296 1.00 96.31 206 ILE A N 1
ATOM 1722 C CA . ILE A 1 206 ? -5.155 -9.246 -4.604 1.00 96.31 206 ILE A CA 1
ATOM 1723 C C . ILE A 1 206 ? -4.444 -8.837 -3.311 1.00 96.31 206 ILE A C 1
ATOM 1725 O O . ILE A 1 206 ? -5.073 -8.401 -2.351 1.00 96.31 206 ILE A O 1
ATOM 1729 N N . THR A 1 207 ? -3.128 -8.965 -3.287 1.00 96.94 207 THR A N 1
ATOM 1730 C CA . THR A 1 207 ? -2.284 -8.549 -2.170 1.00 96.94 207 THR A CA 1
ATOM 1731 C C . THR A 1 207 ? -1.395 -7.397 -2.598 1.00 96.94 207 THR A C 1
ATOM 1733 O O . THR A 1 207 ? -0.817 -7.448 -3.683 1.00 96.94 207 THR A O 1
ATOM 1736 N N . ILE A 1 208 ? -1.273 -6.396 -1.732 1.00 97.62 208 ILE A N 1
ATOM 1737 C CA . ILE A 1 208 ? -0.320 -5.292 -1.834 1.00 97.62 208 ILE A CA 1
ATOM 1738 C C . ILE A 1 208 ? 0.699 -5.455 -0.705 1.00 97.62 208 ILE A C 1
ATOM 1740 O O . ILE A 1 208 ? 0.338 -5.766 0.433 1.00 97.62 208 ILE A O 1
ATOM 1744 N N . PHE A 1 209 ? 1.976 -5.282 -1.036 1.00 97.19 209 PHE A N 1
ATOM 1745 C CA . PHE A 1 209 ? 3.059 -5.272 -0.061 1.00 97.19 209 PHE A CA 1
ATOM 1746 C C . PHE A 1 209 ? 3.469 -3.834 0.236 1.00 97.19 209 PHE A C 1
ATOM 1748 O O . PHE A 1 209 ? 3.704 -3.060 -0.692 1.00 97.19 209 PHE A O 1
ATOM 1755 N N . LEU A 1 210 ? 3.593 -3.506 1.517 1.00 97.06 210 LEU A N 1
ATOM 1756 C CA . LEU A 1 210 ? 4.094 -2.221 1.988 1.00 97.06 210 LEU A CA 1
ATOM 1757 C C . LEU A 1 210 ? 5.356 -2.438 2.821 1.00 97.06 210 LEU A C 1
ATOM 1759 O O . LEU A 1 210 ? 5.457 -3.419 3.560 1.00 97.06 210 LEU A O 1
ATOM 1763 N N . SER A 1 211 ? 6.304 -1.520 2.706 1.00 95.25 211 SER A N 1
ATOM 1764 C CA . SER A 1 211 ? 7.376 -1.343 3.681 1.00 95.25 211 SER A CA 1
ATOM 1765 C C . SER A 1 211 ? 6.906 -0.320 4.706 1.00 95.25 211 SER A C 1
ATOM 1767 O O . SER A 1 211 ? 6.302 0.682 4.321 1.00 95.25 211 SER A O 1
ATOM 1769 N N . TYR A 1 212 ? 7.174 -0.568 5.984 1.00 93.06 212 TYR A N 1
ATOM 1770 C CA . TYR A 1 212 ? 6.983 0.413 7.047 1.00 93.06 212 TYR A CA 1
ATOM 1771 C C . TYR A 1 212 ? 8.317 0.646 7.746 1.00 93.06 212 TYR A C 1
ATOM 1773 O O . TYR A 1 212 ? 8.924 -0.290 8.279 1.00 93.06 212 TYR A O 1
ATOM 1781 N N . CYS A 1 213 ? 8.801 1.882 7.688 1.00 85.69 213 CYS A N 1
ATOM 1782 C CA . CYS A 1 213 ? 10.104 2.277 8.211 1.00 85.69 213 CYS A CA 1
ATOM 1783 C C . CYS A 1 213 ? 9.975 3.428 9.211 1.00 85.69 213 CYS A C 1
ATOM 1785 O O . CYS A 1 213 ? 9.031 4.221 9.159 1.00 85.69 213 CYS A O 1
ATOM 1787 N N . PHE A 1 214 ? 10.945 3.506 10.128 1.00 77.88 214 PHE A N 1
ATOM 1788 C CA . PHE A 1 214 ? 11.052 4.564 11.144 1.00 77.88 214 PHE A CA 1
ATOM 1789 C C . PHE A 1 214 ? 9.797 4.744 12.004 1.00 77.88 214 PHE A C 1
ATOM 1791 O O . PHE A 1 214 ? 9.534 5.844 12.489 1.00 77.88 214 PHE A O 1
ATOM 1798 N N . SER A 1 215 ? 9.000 3.681 12.154 1.00 78.25 215 SER A N 1
ATOM 1799 C CA . SER A 1 215 ? 7.733 3.715 12.887 1.00 78.25 215 SER A CA 1
ATOM 1800 C C . SER A 1 215 ? 6.775 4.840 12.451 1.00 78.25 215 SER A C 1
ATOM 1802 O O . SER A 1 215 ? 5.964 5.277 13.258 1.00 78.25 215 SER A O 1
ATOM 1804 N N . SER A 1 216 ? 6.859 5.329 11.206 1.00 85.00 216 SER A N 1
ATOM 1805 C CA . SER A 1 216 ? 6.042 6.476 10.763 1.00 85.00 216 SER A CA 1
ATOM 1806 C C . SER A 1 216 ? 5.792 6.572 9.257 1.00 85.00 216 SER A C 1
ATOM 1808 O O . SER A 1 216 ? 4.959 7.372 8.835 1.00 85.00 216 SER A O 1
ATOM 1810 N N . HIS A 1 217 ? 6.478 5.781 8.424 1.00 90.94 217 HIS A N 1
ATOM 1811 C CA . HIS A 1 217 ? 6.452 5.999 6.979 1.00 90.94 217 HIS A CA 1
ATOM 1812 C C . HIS A 1 217 ? 6.180 4.729 6.177 1.00 90.94 217 HIS A C 1
ATOM 1814 O O . HIS A 1 217 ? 6.850 3.712 6.366 1.00 90.94 217 HIS A O 1
ATOM 1820 N N . PHE A 1 218 ? 5.203 4.803 5.269 1.00 94.88 218 PHE A N 1
ATOM 1821 C CA . PHE A 1 218 ? 4.829 3.718 4.364 1.00 94.88 218 PHE A CA 1
ATOM 1822 C C . PHE A 1 218 ? 5.419 3.928 2.974 1.00 94.88 218 PHE A C 1
ATOM 1824 O O . PHE A 1 218 ? 5.318 5.009 2.400 1.00 94.88 218 PHE A O 1
ATOM 1831 N N . GLN A 1 219 ? 5.952 2.852 2.402 1.00 96.38 219 GLN A N 1
ATOM 1832 C CA . GLN A 1 219 ? 6.436 2.816 1.023 1.00 96.38 219 GLN A CA 1
ATOM 1833 C C . GLN A 1 219 ? 5.860 1.603 0.294 1.00 96.38 219 GLN A C 1
ATOM 1835 O O . GLN A 1 219 ? 5.628 0.545 0.891 1.00 96.38 219 GLN A O 1
ATOM 1840 N N . LEU A 1 220 ? 5.647 1.727 -1.014 1.00 97.69 220 LEU A N 1
ATOM 1841 C CA . LEU A 1 220 ? 5.052 0.663 -1.817 1.00 97.69 220 LEU A CA 1
ATOM 1842 C C . LEU A 1 220 ? 6.119 -0.324 -2.295 1.00 97.69 220 LEU A C 1
ATOM 1844 O O . LEU A 1 220 ? 7.145 0.076 -2.833 1.00 97.69 220 LEU A O 1
ATOM 1848 N N . ILE A 1 221 ? 5.858 -1.625 -2.167 1.00 97.44 221 ILE A N 1
ATOM 1849 C CA . ILE A 1 221 ? 6.760 -2.673 -2.653 1.00 97.44 221 ILE A CA 1
ATOM 1850 C C . ILE A 1 221 ? 6.247 -3.245 -3.976 1.00 97.44 221 ILE A C 1
ATOM 1852 O O . ILE A 1 221 ? 5.083 -3.633 -4.113 1.00 97.44 221 ILE A O 1
ATOM 1856 N N . GLY A 1 222 ? 7.150 -3.388 -4.945 1.00 95.81 222 GLY A N 1
ATOM 1857 C CA . GLY A 1 222 ? 6.858 -4.010 -6.235 1.00 95.81 222 GLY A CA 1
ATOM 1858 C C . GLY A 1 222 ? 8.072 -4.697 -6.849 1.00 95.81 222 GLY A C 1
ATOM 1859 O O . GLY A 1 222 ? 9.183 -4.588 -6.342 1.00 95.81 222 GLY A O 1
ATOM 1860 N N . TYR A 1 223 ? 7.881 -5.416 -7.955 1.00 94.69 223 TYR A N 1
ATOM 1861 C CA . TYR A 1 223 ? 8.995 -5.947 -8.752 1.00 94.69 223 TYR A CA 1
ATOM 1862 C C . TYR A 1 223 ? 8.817 -5.644 -10.234 1.00 94.69 223 TYR A C 1
ATOM 1864 O O . TYR A 1 223 ? 7.700 -5.659 -10.759 1.00 94.69 223 TYR A O 1
ATOM 1872 N N . PHE A 1 224 ? 9.926 -5.446 -10.944 1.00 94.00 224 PHE A N 1
ATOM 1873 C CA . PHE A 1 224 ? 9.876 -5.260 -12.388 1.00 94.00 224 PHE A CA 1
ATOM 1874 C C . PHE A 1 224 ? 9.676 -6.605 -13.092 1.00 94.00 224 PHE A C 1
ATOM 1876 O O . PHE A 1 224 ? 10.500 -7.513 -12.972 1.00 94.00 224 PHE A O 1
ATOM 1883 N N . ASN A 1 225 ? 8.592 -6.756 -13.855 1.00 91.31 225 ASN A N 1
ATOM 1884 C CA . ASN A 1 225 ? 8.272 -8.018 -14.536 1.00 91.31 225 ASN A CA 1
ATOM 1885 C C . ASN A 1 225 ? 8.914 -8.154 -15.934 1.00 91.31 225 ASN A C 1
ATOM 1887 O O . ASN A 1 225 ? 8.618 -9.103 -16.661 1.00 91.31 225 ASN A O 1
ATOM 1891 N N . GLY A 1 226 ? 9.768 -7.202 -16.325 1.00 91.56 226 GLY A N 1
ATOM 1892 C CA . GLY A 1 226 ? 10.352 -7.103 -17.666 1.00 91.56 226 GLY A CA 1
ATOM 1893 C C . GLY A 1 226 ? 9.607 -6.149 -18.605 1.00 91.56 226 GLY A C 1
ATOM 1894 O O . GLY A 1 226 ? 10.108 -5.869 -19.695 1.00 91.56 226 GLY A O 1
ATOM 1895 N N . LYS A 1 227 ? 8.438 -5.651 -18.190 1.00 91.88 227 LYS A N 1
ATOM 1896 C CA . LYS A 1 227 ? 7.631 -4.667 -18.919 1.00 91.88 227 LYS A CA 1
ATOM 1897 C C . LYS A 1 227 ? 7.223 -3.483 -18.044 1.00 91.88 227 LYS A C 1
ATOM 1899 O O . LYS A 1 227 ? 7.474 -2.348 -18.437 1.00 91.88 227 LYS A O 1
ATOM 1904 N N . LEU A 1 228 ? 6.634 -3.770 -16.882 1.00 92.69 228 LEU A N 1
ATOM 1905 C CA . LEU A 1 228 ? 6.094 -2.813 -15.913 1.00 92.69 228 LEU A CA 1
ATOM 1906 C C . LEU A 1 228 ? 6.526 -3.184 -14.487 1.00 92.69 228 LEU A C 1
ATOM 1908 O O . LEU A 1 228 ? 6.897 -4.335 -14.217 1.00 92.69 228 LEU A O 1
ATOM 1912 N N . MET A 1 229 ? 6.437 -2.217 -13.573 1.00 93.44 229 MET A N 1
ATOM 1913 C CA . MET A 1 229 ? 6.471 -2.496 -12.139 1.00 93.44 229 MET A CA 1
ATOM 1914 C C . MET A 1 229 ? 5.157 -3.142 -11.720 1.00 93.44 229 MET A C 1
ATOM 1916 O O . MET A 1 229 ? 4.076 -2.647 -12.027 1.00 93.44 229 MET A O 1
ATOM 1920 N N . LYS A 1 230 ? 5.253 -4.286 -11.048 1.00 93.69 230 LYS A N 1
ATOM 1921 C CA . LYS A 1 230 ? 4.104 -5.019 -10.535 1.00 93.69 230 LYS A CA 1
ATOM 1922 C C . LYS A 1 230 ? 4.002 -4.839 -9.026 1.00 93.69 230 LYS A C 1
ATOM 1924 O O . LYS A 1 230 ? 4.914 -5.227 -8.302 1.00 93.69 230 LYS A O 1
ATOM 1929 N N . THR A 1 231 ? 2.862 -4.318 -8.594 1.00 95.50 231 THR A N 1
ATOM 1930 C CA . THR A 1 231 ? 2.527 -3.955 -7.203 1.00 95.50 231 THR A CA 1
ATOM 1931 C C . THR A 1 231 ? 1.334 -4.750 -6.656 1.00 95.50 231 THR A C 1
ATOM 1933 O O . THR A 1 231 ? 1.117 -4.805 -5.450 1.00 95.50 231 THR A O 1
ATOM 1936 N N . LYS A 1 232 ? 0.582 -5.423 -7.540 1.00 95.25 232 LYS A N 1
ATOM 1937 C CA . LYS A 1 232 ? -0.583 -6.262 -7.218 1.00 95.25 232 LYS A CA 1
ATOM 1938 C C . LYS A 1 232 ? -0.241 -7.737 -7.370 1.00 95.25 232 LYS A C 1
ATOM 1940 O O . LYS A 1 232 ? 0.155 -8.175 -8.452 1.00 95.25 232 LYS A O 1
ATOM 1945 N N . PHE A 1 233 ? -0.435 -8.523 -6.317 1.00 94.62 233 PHE A N 1
ATOM 1946 C CA . PHE A 1 233 ? 0.003 -9.917 -6.253 1.00 94.62 233 PHE A CA 1
ATOM 1947 C C . PHE A 1 233 ? -1.179 -10.858 -6.043 1.00 94.62 233 PHE A C 1
ATOM 1949 O O . PHE A 1 233 ? -1.961 -10.688 -5.114 1.00 94.62 233 PHE A O 1
ATOM 1956 N N . LYS A 1 234 ? -1.305 -11.900 -6.869 1.00 94.81 234 LYS A N 1
ATOM 1957 C CA . LYS A 1 234 ? -2.256 -12.986 -6.584 1.00 94.81 234 LYS A CA 1
ATOM 1958 C C . LYS A 1 234 ? -1.728 -13.853 -5.446 1.00 94.81 234 LYS A C 1
ATOM 1960 O O . LYS A 1 234 ? -0.514 -13.994 -5.286 1.00 94.81 234 LYS A O 1
ATOM 1965 N N . TYR A 1 235 ? -2.611 -14.571 -4.753 1.00 94.31 235 TYR A N 1
ATOM 1966 C CA . TYR A 1 235 ? -2.209 -15.492 -3.683 1.00 94.31 235 TYR A CA 1
ATOM 1967 C C . TYR A 1 235 ? -1.117 -16.497 -4.098 1.00 94.31 235 TYR A C 1
ATOM 1969 O O . TYR A 1 235 ? -0.232 -16.845 -3.316 1.00 94.31 235 TYR A O 1
ATOM 1977 N N . SER A 1 236 ? -1.125 -16.962 -5.350 1.00 92.25 236 SER A N 1
ATOM 1978 C CA . SER A 1 236 ? -0.099 -17.871 -5.880 1.00 92.25 236 SER A CA 1
ATOM 1979 C C . SER A 1 236 ? 1.302 -17.257 -5.978 1.00 92.25 236 SER A C 1
ATOM 1981 O O . SER A 1 236 ? 2.276 -18.011 -6.028 1.00 92.25 236 SER A O 1
ATOM 1983 N N . GLU A 1 237 ? 1.389 -15.929 -6.019 1.00 91.69 237 GLU A N 1
ATOM 1984 C CA . GLU A 1 237 ? 2.603 -15.134 -6.245 1.00 91.69 237 GLU A CA 1
ATOM 1985 C C . GLU A 1 237 ? 3.227 -14.634 -4.940 1.00 91.69 237 GLU A C 1
ATOM 1987 O O . GLU A 1 237 ? 4.419 -14.353 -4.909 1.00 91.69 237 GLU A O 1
ATOM 1992 N N . ILE A 1 238 ? 2.446 -14.597 -3.857 1.00 91.75 238 ILE A N 1
ATOM 1993 C CA . ILE A 1 238 ? 2.932 -14.316 -2.504 1.00 91.75 238 ILE A CA 1
ATOM 1994 C C . ILE A 1 238 ? 3.943 -15.415 -2.102 1.00 91.75 238 ILE A C 1
ATOM 1996 O O . ILE A 1 238 ? 3.610 -16.610 -2.200 1.00 91.75 238 ILE A O 1
ATOM 2000 N N . PRO A 1 239 ? 5.158 -15.0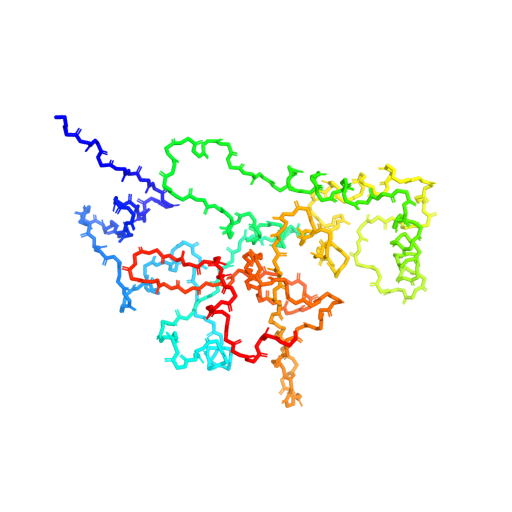71 -1.640 1.00 90.25 239 PRO A N 1
ATOM 2001 C CA . PRO A 1 239 ? 6.106 -16.052 -1.111 1.00 90.25 239 PRO A CA 1
ATOM 2002 C C . PRO A 1 239 ? 5.550 -16.770 0.123 1.00 90.25 239 PRO A C 1
ATOM 2004 O O . PRO A 1 239 ? 4.790 -16.200 0.905 1.00 90.25 239 PRO A O 1
ATOM 2007 N N . LYS A 1 240 ? 5.913 -18.045 0.319 1.00 88.56 240 LYS A N 1
ATOM 2008 C CA . LYS A 1 240 ? 5.306 -18.887 1.373 1.00 88.56 240 LYS A CA 1
ATOM 2009 C C . LYS A 1 240 ? 5.433 -18.307 2.783 1.00 88.56 240 LYS A C 1
ATOM 2011 O O . LYS A 1 240 ? 4.509 -18.475 3.570 1.00 88.56 240 LYS A O 1
ATOM 2016 N N . VAL A 1 241 ? 6.547 -17.638 3.081 1.00 88.00 241 VAL A N 1
ATOM 2017 C CA . VAL A 1 241 ? 6.817 -17.042 4.400 1.00 88.00 241 VAL A CA 1
ATOM 2018 C C . VAL A 1 241 ? 5.806 -15.955 4.780 1.00 88.00 241 VAL A C 1
ATOM 2020 O O . VAL A 1 241 ? 5.574 -15.734 5.960 1.00 88.00 241 VAL A O 1
ATOM 2023 N N . PHE A 1 242 ? 5.149 -15.336 3.796 1.00 90.12 242 PHE A N 1
ATOM 2024 C CA . PHE A 1 242 ? 4.153 -14.289 4.020 1.00 90.12 242 PHE A CA 1
ATOM 2025 C C . PHE A 1 242 ? 2.713 -14.809 3.990 1.00 90.12 242 PHE A C 1
ATOM 2027 O O . PHE A 1 242 ? 1.800 -14.001 4.014 1.00 90.12 242 PHE A O 1
ATOM 2034 N N . LYS A 1 243 ? 2.477 -16.127 3.896 1.00 86.81 243 LYS A N 1
ATOM 2035 C CA . LYS A 1 243 ? 1.123 -16.718 3.803 1.00 86.81 243 LYS A CA 1
ATOM 2036 C C . LYS A 1 243 ? 0.500 -17.121 5.140 1.00 86.81 243 LYS A C 1
ATOM 2038 O O . LYS A 1 243 ? -0.461 -17.893 5.129 1.00 86.81 243 LYS A O 1
ATOM 2043 N N . LEU A 1 244 ? 1.111 -16.685 6.237 1.00 70.12 244 LEU A N 1
ATOM 2044 C CA . LEU A 1 244 ? 0.729 -17.040 7.600 1.00 70.12 244 LEU A CA 1
ATOM 2045 C C . LEU A 1 244 ? -0.691 -16.562 7.930 1.00 70.12 244 LEU A C 1
ATOM 2047 O O . LEU A 1 244 ? -1.091 -15.484 7.433 1.00 70.12 244 LEU A O 1
#

pLDDT: mean 88.67, std 12.97, range [35.91, 98.25]

Organism: NCBI:txid1070528

InterPro domains:
  IPR003323 OTU domain [PF02338] (74-184)
  IPR038765 Papain-like cysteine peptidase superfamily [SSF54001] (44-221)

Sequence (244 aa):
MLTEDSYFYLTPNIIIINGSLFHINDNEKQIKITLNNWQKYLNEYGWEDIDETWQLKLLDSKNKNRYGILECGGEGDCLFFCIIEALKEFDELDNELGMDVEQLRNIVSYQITEENYPIILENYKLEQENNEFDGLWNPMEIQNIEELRNEIRKSGDNFWGDHIIIQLLEKALNINIIILNTEELVFEDNNFKIQPRCNPINKEHITIFLSYCFSSHFQLIGYFNGKLMKTKFKYSEIPKVFKL